Protein AF-0000000084684661 (afdb_homodimer)

Foldseek 3Di:
DDDFKDKAKFFWAFFKDWDADPVGKIKIKTKGWGKDWDDDDPPIDIDIDIAIAMEMDPVRVVSNVPHGGGWIKMFMDGKDKDWDDDPNDIDIDIYHYTPDMDTDDPPPPPPDPDD/DDDFKDKAKFFWAFFKDWDADPVGKIKIKTKGWGKDWDDDDPPIDIDIDIAIAMEMDPVRVVRNVPHGGGWIKMFMDGKDKDWDDDPNDIDIDIYHYGPDMDTDDPPPPPPDPDD

InterPro domains:
  IPR000424 Primosome PriB/single-strand DNA-binding [PF00436] (4-102)
  IPR000424 Primosome PriB/single-strand DNA-binding [PS50935] (1-105)
  IPR000424 Primosome PriB/single-strand DNA-binding [cd04496] (6-104)
  IPR011344 Single-stranded DNA-binding protein [PIRSF002070] (1-109)
  IPR011344 Single-stranded DNA-binding protein [PTHR10302] (3-105)
  IPR011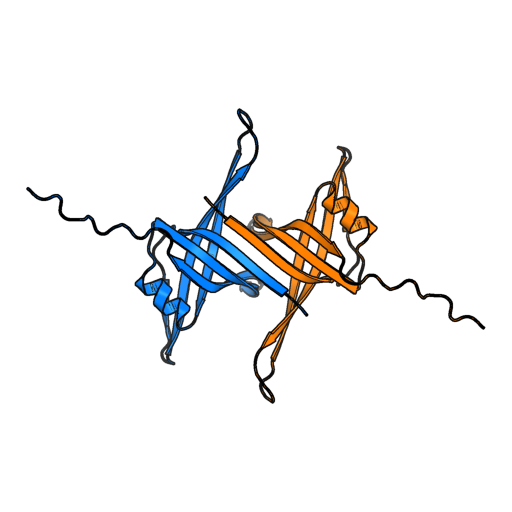344 Single-stranded DNA-binding protein [TIGR00621] (3-113)
  IPR012340 Nucleic acid-binding, OB-fold [G3DSA:2.40.50.140] (2-115)
  IPR012340 Nucleic acid-binding, OB-fold [SSF50249] (1-114)

Sequence (230 aa):
MSHNMFQFIGNLTRDTELHNSQGGSSRAIFDVAVNRTWGKGADKQEKTEFFRIKSFGATADSAGRYLGKGSKVFVQGRIENTRFEKDGKTEFGTDFIAEKIDYLDTKAPEGQQQGMSHNMFQFIGNLTRDTELHNSQGGSSRAIFDVAVNRTWGKGADKQEKTEFFRIKSFGATADSAGRYLGKGSKVFVQGRIENTRFEKDGKTEFGTDFIAEKIDYLDTKAPEGQQQG

Solvent-accessible surface area (backbone atoms only — not comparable to full-atom values): 12532 Å² total; per-residue (Å²): 132,53,38,65,35,38,38,38,18,30,28,23,76,40,59,44,47,63,43,77,43,95,88,68,51,27,36,19,39,38,37,33,41,28,54,43,78,47,72,60,80,96,57,52,44,75,47,79,39,79,45,66,36,33,25,50,42,71,56,8,51,49,42,46,73,72,40,35,54,65,37,35,35,38,39,31,28,36,71,40,77,41,77,44,77,53,97,89,35,84,38,72,49,77,42,39,38,41,74,43,77,46,77,66,64,66,76,68,72,78,69,78,78,78,128,134,52,38,63,34,37,39,38,17,29,27,23,76,41,59,43,44,62,44,76,42,93,88,69,52,28,36,18,38,37,38,32,41,27,51,44,76,47,71,64,79,96,57,52,43,76,47,77,40,78,44,65,36,34,25,48,43,70,55,9,51,50,40,45,73,72,39,36,54,63,37,35,35,37,39,31,29,35,70,41,76,41,79,44,76,53,96,89,34,82,38,70,49,77,42,37,38,41,73,42,75,44,76,66,66,66,76,68,71,79,70,78,78,77,129

pLDDT: mean 87.95, std 16.01, range [28.8, 98.62]

Secondary structure (DSSP, 8-state):
--EEEEEEEEEESS--EEEE-TTS-EEEEEEEEEEEEES-GGG-EEEEEEEEEEEETHHHHHHHHH--TT-EEEEEEEEEEEEEEETTEEEEEEEEEEEEEEE------------/--EEEEEEEEEESS--EEEE-TTS-EEEEEEEEEEEEES-GGG-EEEEEEEEEEEEHHHHHHHHHH--TT-EEEEEEEEEEEEEEETTEEEEEEEEEEEEEEE------------

Radius of gyration: 21.12 Å; Cα contacts (8 Å, |Δi|>4): 545; chains: 2; bounding box: 59×68×61 Å

Structure (mmCIF, N/CA/C/O backbone):
data_AF-0000000084684661-model_v1
#
loop_
_entity.id
_entity.type
_entity.pdbx_description
1 polymer 'Single-stranded DNA-binding protein'
#
loop_
_atom_site.group_PDB
_atom_site.id
_atom_site.type_symbol
_atom_site.label_atom_id
_atom_site.label_alt_id
_atom_site.label_comp_id
_atom_site.label_asym_id
_atom_site.label_entity_id
_atom_site.label_seq_id
_atom_site.pdbx_PDB_ins_code
_atom_site.Cartn_x
_atom_site.Cartn_y
_atom_site.Cartn_z
_atom_site.occupancy
_atom_site.B_iso_or_equiv
_atom_site.auth_seq_id
_atom_site.auth_comp_id
_atom_site.auth_asym_id
_atom_site.auth_atom_id
_atom_site.pdbx_PDB_model_num
ATOM 1 N N . MET A 1 1 ? -16.062 9.797 -4.781 1 67.62 1 MET A N 1
ATOM 2 C CA . MET A 1 1 ? -15.492 8.578 -5.355 1 67.62 1 MET A CA 1
ATOM 3 C C . MET A 1 1 ? -14.234 8.164 -4.605 1 67.62 1 MET A C 1
ATOM 5 O O . MET A 1 1 ? -13.359 8.992 -4.34 1 67.62 1 MET A O 1
ATOM 9 N N . SER A 1 2 ? -14.062 7 -3.693 1 80.19 2 SER A N 1
ATOM 10 C CA . SER A 1 2 ? -12.914 6.461 -2.967 1 80.19 2 SER A CA 1
ATOM 11 C C . SER A 1 2 ? -11.969 5.719 -3.902 1 80.19 2 SER A C 1
ATOM 13 O O . SER A 1 2 ? -12.367 5.297 -4.992 1 80.19 2 SER A O 1
ATOM 15 N N . HIS A 1 3 ? -10.766 5.891 -3.646 1 93.44 3 HIS A N 1
ATOM 16 C CA . HIS A 1 3 ? -9.719 5.27 -4.445 1 93.44 3 HIS A CA 1
ATOM 17 C C . HIS A 1 3 ? -8.68 4.586 -3.559 1 93.44 3 HIS A C 1
ATOM 19 O O . HIS A 1 3 ? -8.258 5.148 -2.547 1 93.44 3 HIS A O 1
ATOM 25 N N . ASN A 1 4 ? -8.375 3.391 -3.854 1 97.44 4 ASN A N 1
ATOM 26 C CA . ASN A 1 4 ? -7.398 2.559 -3.16 1 97.44 4 ASN A CA 1
ATOM 27 C C . ASN A 1 4 ? -6.59 1.71 -4.137 1 97.44 4 ASN A C 1
ATOM 29 O O . ASN A 1 4 ? -7.121 0.772 -4.738 1 97.44 4 ASN A O 1
ATOM 33 N N . MET A 1 5 ? -5.312 2.094 -4.238 1 98 5 MET A N 1
ATOM 34 C CA . MET A 1 5 ? -4.504 1.389 -5.23 1 98 5 MET A CA 1
ATOM 35 C C . MET A 1 5 ? -3.035 1.361 -4.816 1 98 5 MET A C 1
ATOM 37 O O . MET A 1 5 ? -2.516 2.35 -4.293 1 98 5 MET A O 1
ATOM 41 N N . PHE A 1 6 ? -2.426 0.234 -5.113 1 98.62 6 PHE A N 1
ATOM 42 C CA . PHE A 1 6 ? -0.969 0.188 -5.051 1 98.62 6 PHE A CA 1
ATOM 43 C C . PHE A 1 6 ? -0.387 -0.32 -6.367 1 98.62 6 PHE A C 1
ATOM 45 O O . PHE A 1 6 ? -1.087 -0.955 -7.156 1 98.62 6 PHE A O 1
ATOM 52 N N . GLN A 1 7 ? 0.883 -0.011 -6.598 1 98.56 7 GLN A N 1
ATOM 53 C CA . GLN A 1 7 ? 1.676 -0.512 -7.715 1 98.56 7 GLN A CA 1
ATOM 54 C C . GLN A 1 7 ? 3.098 -0.848 -7.273 1 98.56 7 GLN A C 1
ATOM 56 O O . GLN A 1 7 ? 3.756 -0.039 -6.617 1 98.56 7 GLN A O 1
ATOM 61 N N . PHE A 1 8 ? 3.518 -2.02 -7.664 1 98.31 8 PHE A N 1
ATOM 62 C CA . PHE A 1 8 ? 4.895 -2.43 -7.402 1 98.31 8 PHE A CA 1
ATOM 63 C C . PHE A 1 8 ? 5.551 -2.957 -8.672 1 98.31 8 PHE A C 1
ATOM 65 O O . PHE A 1 8 ? 4.902 -3.623 -9.484 1 98.31 8 PHE A O 1
ATOM 72 N N . ILE A 1 9 ? 6.754 -2.629 -8.844 1 97.62 9 ILE A N 1
ATOM 73 C CA . ILE A 1 9 ? 7.641 -3.363 -9.734 1 97.62 9 ILE A CA 1
ATOM 74 C C . ILE A 1 9 ? 8.812 -3.936 -8.945 1 97.62 9 ILE A C 1
ATOM 76 O O . ILE A 1 9 ? 9.492 -3.209 -8.219 1 97.62 9 ILE A O 1
ATOM 80 N N . GLY A 1 10 ? 8.984 -5.148 -9.047 1 97.12 10 GLY A N 1
ATOM 81 C CA . GLY A 1 10 ? 10.055 -5.828 -8.344 1 97.12 10 GLY A CA 1
ATOM 82 C C . GLY A 1 10 ? 10.25 -7.266 -8.789 1 97.12 10 GLY A C 1
ATOM 83 O O . GLY A 1 10 ? 9.742 -7.664 -9.844 1 97.12 10 GLY A O 1
ATOM 84 N N . ASN A 1 11 ? 11.055 -8.016 -8.008 1 96.25 11 ASN A N 1
ATOM 85 C CA . ASN A 1 11 ? 11.367 -9.406 -8.328 1 96.25 11 ASN A CA 1
ATOM 86 C C . ASN A 1 11 ? 10.875 -10.359 -7.25 1 96.25 11 ASN A C 1
ATOM 88 O O . ASN A 1 11 ? 10.977 -10.062 -6.059 1 96.25 11 ASN A O 1
ATOM 92 N N . LEU A 1 12 ? 10.391 -11.453 -7.715 1 97 12 LEU A N 1
ATOM 93 C CA . LEU A 1 12 ? 10.008 -12.477 -6.75 1 97 12 LEU A CA 1
ATOM 94 C C . LEU A 1 12 ? 11.234 -13.047 -6.047 1 97 12 LEU A C 1
ATOM 96 O O . LEU A 1 12 ? 12.258 -13.305 -6.688 1 97 12 LEU A O 1
ATOM 100 N N . THR A 1 13 ? 11.078 -13.297 -4.797 1 96.88 13 THR A N 1
ATOM 101 C CA . THR A 1 13 ? 12.203 -13.812 -4.02 1 96.88 13 THR A CA 1
ATOM 102 C C . THR A 1 13 ? 12.094 -15.328 -3.846 1 96.88 13 THR A C 1
ATOM 104 O O . THR A 1 13 ? 13.047 -15.977 -3.414 1 96.88 13 THR A O 1
ATOM 107 N N . ARG A 1 14 ? 10.953 -15.891 -4.035 1 96.06 14 ARG A N 1
ATOM 108 C CA . ARG A 1 14 ? 10.68 -17.328 -3.984 1 96.06 14 ARG A CA 1
ATOM 109 C C . ARG A 1 14 ? 9.57 -17.703 -4.965 1 96.06 14 ARG A C 1
ATOM 111 O O . ARG A 1 14 ? 8.953 -16.828 -5.578 1 96.06 14 ARG A O 1
ATOM 118 N N . ASP A 1 15 ? 9.453 -18.938 -5.074 1 96.19 15 ASP A N 1
ATOM 119 C CA . ASP A 1 15 ? 8.414 -19.422 -5.98 1 96.19 15 ASP A CA 1
ATOM 120 C C . ASP A 1 15 ? 7.023 -19.078 -5.438 1 96.19 15 ASP A C 1
ATOM 122 O O . ASP A 1 15 ? 6.832 -18.984 -4.227 1 96.19 15 ASP A O 1
ATOM 126 N N . THR A 1 16 ? 6.082 -18.953 -6.363 1 97.19 16 THR A N 1
ATOM 127 C CA . THR A 1 16 ? 4.699 -18.656 -6.004 1 97.19 16 THR A CA 1
ATOM 128 C C . THR A 1 16 ? 4.055 -19.844 -5.297 1 97.19 16 THR A C 1
ATOM 130 O O . THR A 1 16 ? 4.238 -20.984 -5.707 1 97.19 16 THR A O 1
ATOM 133 N N . GLU A 1 17 ? 3.381 -19.547 -4.238 1 97.25 17 GLU A N 1
ATOM 134 C CA . GLU A 1 17 ? 2.57 -20.547 -3.562 1 97.25 17 GLU A CA 1
ATOM 135 C C . GLU A 1 17 ? 1.129 -20.531 -4.062 1 97.25 17 GLU A C 1
ATOM 137 O O . GLU A 1 17 ? 0.385 -19.578 -3.787 1 97.25 17 GLU A O 1
ATOM 142 N N . LEU A 1 18 ? 0.784 -21.5 -4.727 1 95.5 18 LEU A N 1
ATOM 143 C CA . LEU A 1 18 ? -0.57 -21.594 -5.262 1 95.5 18 LEU A CA 1
ATOM 144 C C . LEU A 1 18 ? -1.415 -22.562 -4.441 1 95.5 18 LEU A C 1
ATOM 146 O O . LEU A 1 18 ? -0.992 -23.688 -4.176 1 95.5 18 LEU A O 1
ATOM 150 N N . HIS A 1 19 ? -2.533 -22.047 -3.98 1 94.69 19 HIS A N 1
ATOM 151 C CA . HIS A 1 19 ? -3.479 -22.859 -3.225 1 94.69 19 HIS A CA 1
ATOM 152 C C . HIS A 1 19 ? -4.809 -22.984 -3.961 1 94.69 19 HIS A C 1
ATOM 154 O O . HIS A 1 19 ? -5.43 -21.984 -4.309 1 94.69 19 HIS A O 1
ATOM 160 N N . ASN A 1 20 ? -5.203 -24.188 -4.254 1 88.81 20 ASN A N 1
ATOM 161 C CA . ASN A 1 20 ? -6.488 -24.438 -4.902 1 88.81 20 ASN A CA 1
ATOM 162 C C . ASN A 1 20 ? -7.508 -25.016 -3.922 1 88.81 20 ASN A C 1
ATOM 164 O O . ASN A 1 20 ? -7.191 -25.906 -3.143 1 88.81 20 ASN A O 1
ATOM 168 N N . SER A 1 21 ? -8.5 -24.172 -3.762 1 81.12 21 SER A N 1
ATOM 169 C CA . SER A 1 21 ? -9.539 -24.703 -2.885 1 81.12 21 SER A CA 1
ATOM 170 C C . SER A 1 21 ? -10.547 -25.531 -3.664 1 81.12 21 SER A C 1
ATOM 172 O O . SER A 1 21 ? -10.656 -25.406 -4.883 1 81.12 21 SER A O 1
ATOM 174 N N . GLN A 1 22 ? -11.18 -26.484 -2.902 1 76.19 22 GLN A N 1
ATOM 175 C CA . GLN A 1 22 ? -12.141 -27.422 -3.473 1 76.19 22 GLN A CA 1
ATOM 176 C C . GLN A 1 22 ? -13.266 -26.688 -4.203 1 76.19 22 GLN A C 1
ATOM 178 O O . GLN A 1 22 ? -13.805 -27.203 -5.188 1 76.19 22 GLN A O 1
ATOM 183 N N . GLY A 1 23 ? -13.641 -25.547 -3.855 1 74.44 23 GLY A N 1
ATOM 184 C CA . GLY A 1 23 ? -14.75 -24.844 -4.469 1 74.44 23 GLY A CA 1
ATOM 185 C C . GLY A 1 23 ? -14.352 -24.047 -5.695 1 74.44 23 GLY A C 1
ATOM 186 O O . GLY A 1 23 ? -15.148 -23.281 -6.227 1 74.44 23 GLY A O 1
ATOM 187 N N . GLY A 1 24 ? -13.109 -24.328 -6.105 1 73.75 24 GLY A N 1
ATOM 188 C CA . GLY A 1 24 ? -12.664 -23.719 -7.352 1 73.75 24 GLY A CA 1
ATOM 189 C C . GLY A 1 24 ? -12.008 -22.359 -7.148 1 73.75 24 GLY A C 1
ATOM 190 O O . GLY A 1 24 ? -11.695 -21.672 -8.117 1 73.75 24 GLY A O 1
ATOM 191 N N . SER A 1 25 ? -11.93 -21.906 -5.945 1 87.19 25 SER A N 1
ATOM 192 C CA . SER A 1 25 ? -11.297 -20.609 -5.754 1 87.19 25 SER A CA 1
ATOM 193 C C . SER A 1 25 ? -9.789 -20.75 -5.559 1 87.19 25 SER A C 1
ATOM 195 O O . SER A 1 25 ? -9.336 -21.547 -4.742 1 87.19 25 SER A O 1
ATOM 197 N N . SER A 1 26 ? -9.047 -20.188 -6.496 1 94.88 26 SER A N 1
ATOM 198 C CA . SER A 1 26 ? -7.594 -20.219 -6.426 1 94.88 26 SER A CA 1
ATOM 199 C C . SER A 1 26 ? -7.051 -19 -5.676 1 94.88 26 SER A C 1
ATOM 201 O O . SER A 1 26 ? -7.582 -17.906 -5.801 1 94.88 26 SER A O 1
ATOM 203 N N . ARG A 1 27 ? -6.062 -19.312 -4.852 1 96.75 27 ARG A N 1
ATOM 204 C CA . ARG A 1 27 ? -5.32 -18.266 -4.152 1 96.75 27 ARG A CA 1
ATOM 205 C C . ARG A 1 27 ? -3.816 -18.453 -4.34 1 96.75 27 ARG A C 1
ATOM 207 O O . ARG A 1 27 ? -3.295 -19.562 -4.191 1 96.75 27 ARG A O 1
ATOM 214 N N . ALA A 1 28 ? -3.201 -17.422 -4.66 1 97.38 28 ALA A N 1
ATOM 215 C CA . ALA A 1 28 ? -1.748 -17.453 -4.797 1 97.38 28 ALA A CA 1
ATOM 216 C C . ALA A 1 28 ? -1.082 -16.391 -3.932 1 97.38 28 ALA A C 1
ATOM 218 O O . ALA A 1 28 ? -1.628 -15.305 -3.752 1 97.38 28 ALA A O 1
ATOM 219 N N . ILE A 1 29 ? 0.067 -16.766 -3.4 1 98 29 ILE A N 1
ATOM 220 C CA . ILE A 1 29 ? 0.861 -15.844 -2.588 1 98 29 ILE A CA 1
ATOM 221 C C . ILE A 1 29 ? 2.303 -15.836 -3.09 1 98 29 ILE A C 1
ATOM 223 O O . ILE A 1 29 ? 2.887 -16.891 -3.354 1 98 29 ILE A O 1
ATOM 227 N N . PHE A 1 30 ? 2.863 -14.664 -3.244 1 97.5 30 PHE A N 1
ATOM 228 C CA . PHE A 1 30 ? 4.27 -14.531 -3.605 1 97.5 30 PHE A CA 1
ATOM 229 C C . PHE A 1 30 ? 4.859 -13.258 -3.021 1 97.5 30 PHE A C 1
ATOM 231 O O . PHE A 1 30 ? 4.133 -12.297 -2.746 1 97.5 30 PHE A O 1
ATOM 238 N N . ASP A 1 31 ? 6.113 -13.266 -2.852 1 97.81 31 ASP A N 1
ATOM 239 C CA . ASP A 1 31 ? 6.816 -12.117 -2.285 1 97.81 31 ASP A CA 1
ATOM 240 C C . ASP A 1 31 ? 7.574 -11.352 -3.367 1 97.81 31 ASP A C 1
ATOM 242 O O . ASP A 1 31 ? 8.266 -11.953 -4.191 1 97.81 31 ASP A O 1
ATOM 246 N N . VAL A 1 32 ? 7.445 -10.047 -3.285 1 97.31 32 VAL A N 1
ATOM 247 C CA . VAL A 1 32 ? 8.117 -9.188 -4.254 1 97.31 32 VAL A CA 1
ATOM 248 C C . VAL A 1 32 ? 9.133 -8.297 -3.545 1 97.31 32 VAL A C 1
ATOM 250 O O . VAL A 1 32 ? 8.789 -7.602 -2.588 1 97.31 32 VAL A O 1
ATOM 253 N N . ALA A 1 33 ? 10.352 -8.414 -3.963 1 97.5 33 ALA A N 1
ATOM 254 C CA . ALA A 1 33 ? 11.391 -7.488 -3.525 1 97.5 33 ALA A CA 1
ATOM 255 C C . ALA A 1 33 ? 11.367 -6.203 -4.348 1 97.5 33 ALA A C 1
ATOM 257 O O . ALA A 1 33 ? 11.555 -6.234 -5.566 1 97.5 33 ALA A O 1
ATOM 258 N N . VAL A 1 34 ? 11.109 -5.121 -3.752 1 97.06 34 VAL A N 1
ATOM 259 C CA . VAL A 1 34 ? 11.047 -3.816 -4.398 1 97.06 34 VAL A CA 1
ATOM 260 C C . VAL A 1 34 ? 12.195 -2.939 -3.906 1 97.06 34 VAL A C 1
ATOM 262 O O . VAL A 1 34 ? 12.281 -2.635 -2.713 1 97.06 34 VAL A O 1
ATOM 265 N N . ASN A 1 35 ? 12.984 -2.512 -4.848 1 94.81 35 ASN A N 1
ATOM 266 C CA . ASN A 1 35 ? 14.156 -1.71 -4.496 1 94.81 35 ASN A CA 1
ATOM 267 C C . ASN A 1 35 ? 13.867 -0.216 -4.637 1 94.81 35 ASN A C 1
ATOM 269 O O . ASN A 1 35 ? 13.125 0.198 -5.523 1 94.81 35 ASN A O 1
ATOM 273 N N . ARG A 1 36 ? 14.398 0.431 -3.682 1 91.56 36 ARG A N 1
ATOM 274 C CA . ARG A 1 36 ? 14.352 1.888 -3.75 1 91.56 36 ARG A CA 1
ATOM 275 C C . ARG A 1 36 ? 15.75 2.488 -3.645 1 91.56 36 ARG A C 1
ATOM 277 O O . ARG A 1 36 ? 16.531 2.088 -2.787 1 91.56 36 ARG A O 1
ATOM 284 N N . THR A 1 37 ? 16.016 3.365 -4.574 1 89.44 37 THR A N 1
ATOM 285 C CA . THR A 1 37 ? 17.281 4.09 -4.547 1 89.44 37 THR A CA 1
ATOM 286 C C . THR A 1 37 ? 17.047 5.594 -4.461 1 89.44 37 THR A C 1
ATOM 288 O O . THR A 1 37 ? 16.188 6.133 -5.164 1 89.44 37 THR A O 1
ATOM 291 N N . TRP A 1 38 ? 17.703 6.152 -3.475 1 86.19 38 TRP A N 1
ATOM 292 C CA . TRP A 1 38 ? 17.594 7.605 -3.379 1 86.19 38 TRP A CA 1
ATOM 293 C C . TRP A 1 38 ? 18.938 8.219 -2.996 1 86.19 38 TRP A C 1
ATOM 295 O O . TRP A 1 38 ? 19.844 7.52 -2.553 1 86.19 38 TRP A O 1
ATOM 305 N N . GLY A 1 39 ? 19.047 9.531 -3.164 1 86.06 39 GLY A N 1
ATOM 306 C CA . GLY A 1 39 ? 20.328 10.211 -2.953 1 86.06 39 GLY A CA 1
ATOM 307 C C . GLY A 1 39 ? 21.188 10.242 -4.195 1 86.06 39 GLY A C 1
ATOM 308 O O . GLY A 1 39 ? 20.828 9.68 -5.227 1 86.06 39 GLY A O 1
ATOM 309 N N . LYS A 1 40 ? 22.266 11.156 -4.18 1 86.06 40 LYS A N 1
ATOM 310 C CA . LYS A 1 40 ? 23.156 11.281 -5.332 1 86.06 40 LYS A CA 1
ATOM 311 C C . LYS A 1 40 ? 24.609 11.102 -4.922 1 86.06 40 LYS A C 1
ATOM 313 O O . LYS A 1 40 ? 25 11.43 -3.797 1 86.06 40 LYS A O 1
ATOM 318 N N . GLY A 1 41 ? 25.344 10.422 -5.859 1 85.88 41 GLY A N 1
ATOM 319 C CA . GLY A 1 41 ? 26.797 10.297 -5.691 1 85.88 41 GLY A CA 1
ATOM 320 C C . GLY A 1 41 ? 27.188 9.453 -4.496 1 85.88 41 GLY A C 1
ATOM 321 O O . GLY A 1 41 ? 26.734 8.32 -4.359 1 85.88 41 GLY A O 1
ATOM 322 N N . ALA A 1 42 ? 28.047 10.102 -3.602 1 87 42 ALA A N 1
ATOM 323 C CA . ALA A 1 42 ? 28.578 9.422 -2.426 1 87 42 ALA A CA 1
ATOM 324 C C . ALA A 1 42 ? 27.484 9.172 -1.392 1 87 42 ALA A C 1
ATOM 326 O O . ALA A 1 42 ? 27.625 8.305 -0.523 1 87 42 ALA A O 1
ATOM 327 N N . ASP A 1 43 ? 26.297 9.781 -1.618 1 90.81 43 ASP A N 1
ATOM 328 C CA . ASP A 1 43 ? 25.234 9.68 -0.63 1 90.81 43 ASP A CA 1
ATOM 329 C C . ASP A 1 43 ? 24.141 8.727 -1.105 1 90.81 43 ASP A C 1
ATOM 331 O O . ASP A 1 43 ? 23.047 8.695 -0.536 1 90.81 43 ASP A O 1
ATOM 335 N N . LYS A 1 44 ? 24.438 8.031 -2.123 1 89.44 44 LYS A N 1
ATOM 336 C CA . LYS A 1 44 ? 23.453 7.098 -2.674 1 89.44 44 LYS A CA 1
ATOM 337 C C . LYS A 1 44 ? 23.094 6.008 -1.661 1 89.44 44 LYS A C 1
ATOM 339 O O . LYS A 1 44 ? 23.984 5.395 -1.066 1 89.44 44 LYS A O 1
ATOM 344 N N . GLN A 1 45 ? 21.812 5.906 -1.358 1 92 45 GLN A N 1
ATOM 345 C CA . GLN A 1 45 ? 21.312 4.883 -0.446 1 92 45 GLN A CA 1
ATOM 346 C C . GLN A 1 45 ? 20.328 3.959 -1.146 1 92 45 GLN A C 1
ATOM 348 O O . GLN A 1 45 ? 19.656 4.363 -2.104 1 92 45 GLN A O 1
ATOM 353 N N . GLU A 1 46 ? 20.359 2.736 -0.739 1 90.94 46 GLU A N 1
ATOM 354 C CA . GLU A 1 46 ? 19.453 1.736 -1.299 1 90.94 46 GLU A CA 1
ATOM 355 C C . GLU A 1 46 ? 18.766 0.938 -0.196 1 90.94 46 GLU A C 1
ATOM 357 O O . GLU A 1 46 ? 19.375 0.636 0.833 1 90.94 46 GLU A O 1
ATOM 362 N N . LYS A 1 47 ? 17.531 0.672 -0.461 1 92.88 47 LYS A N 1
ATOM 363 C CA . LYS A 1 47 ? 16.75 -0.151 0.457 1 92.88 47 LYS A CA 1
ATOM 364 C C . LYS A 1 47 ? 15.828 -1.104 -0.304 1 92.88 47 LYS A C 1
ATOM 366 O O . LYS A 1 47 ? 15.219 -0.72 -1.307 1 92.88 47 LYS A O 1
ATOM 371 N N . THR A 1 48 ? 15.82 -2.316 0.191 1 94.56 48 THR A N 1
ATOM 372 C CA . THR A 1 48 ? 14.906 -3.295 -0.382 1 94.56 48 THR A CA 1
ATOM 373 C C . THR A 1 48 ? 13.734 -3.559 0.562 1 94.56 48 THR A C 1
ATOM 375 O O . THR A 1 48 ? 13.938 -3.803 1.753 1 94.56 48 THR A O 1
ATOM 378 N N . GLU A 1 49 ? 12.57 -3.443 -0.017 1 95.38 49 GLU A N 1
ATOM 379 C CA . GLU A 1 49 ? 11.359 -3.795 0.711 1 95.38 49 GLU A CA 1
ATOM 380 C C . GLU A 1 49 ? 10.727 -5.066 0.148 1 95.38 49 GLU A C 1
ATOM 382 O O . GLU A 1 49 ? 10.688 -5.258 -1.068 1 95.38 49 GLU A O 1
ATOM 387 N N . PHE A 1 50 ? 10.242 -5.852 1.103 1 95.94 50 PHE A N 1
ATOM 388 C CA . PHE A 1 50 ? 9.578 -7.09 0.701 1 95.94 50 PHE A CA 1
ATOM 389 C C . PHE A 1 50 ? 8.086 -7.02 0.973 1 95.94 50 PHE A C 1
ATOM 391 O O . PHE A 1 50 ? 7.664 -6.742 2.1 1 95.94 50 PHE A O 1
ATOM 398 N N . PHE A 1 51 ? 7.316 -7.277 -0.085 1 97.81 51 PHE A N 1
ATOM 399 C CA . PHE A 1 51 ? 5.867 -7.25 0.052 1 97.81 51 PHE A CA 1
ATOM 400 C C . PHE A 1 51 ? 5.266 -8.602 -0.296 1 97.81 51 PHE A C 1
ATOM 402 O O . PHE A 1 51 ? 5.543 -9.156 -1.36 1 97.81 51 PHE A O 1
ATOM 409 N N . ARG A 1 52 ? 4.434 -9.062 0.625 1 97.5 52 ARG A N 1
ATOM 410 C CA . ARG A 1 52 ? 3.68 -10.289 0.381 1 97.5 52 ARG A CA 1
ATOM 411 C C . ARG A 1 52 ? 2.402 -10 -0.4 1 97.5 52 ARG A C 1
ATOM 413 O O . ARG A 1 52 ? 1.495 -9.336 0.106 1 97.5 52 ARG A O 1
ATOM 420 N N . ILE A 1 53 ? 2.326 -10.547 -1.604 1 98.31 53 ILE A N 1
ATOM 421 C CA . ILE A 1 53 ? 1.211 -10.258 -2.498 1 98.31 53 ILE A CA 1
ATOM 422 C C . ILE A 1 53 ? 0.242 -11.438 -2.512 1 98.31 53 ILE A C 1
ATOM 424 O O . ILE A 1 53 ? 0.662 -12.594 -2.609 1 98.31 53 ILE A O 1
ATOM 428 N N . LYS A 1 54 ? -1.005 -11.109 -2.438 1 98.12 54 LYS A N 1
ATOM 429 C CA . LYS A 1 54 ? -2.062 -12.102 -2.588 1 98.12 54 LYS A CA 1
ATOM 430 C C . LYS A 1 54 ? -2.826 -11.898 -3.893 1 98.12 54 LYS A C 1
ATOM 432 O O . LYS A 1 54 ? -3.049 -10.766 -4.316 1 98.12 54 LYS A O 1
ATOM 437 N N . SER A 1 55 ? -3.254 -12.922 -4.434 1 97.62 55 SER A N 1
ATOM 438 C CA . SER A 1 55 ? -4.109 -12.898 -5.613 1 97.62 55 SER A CA 1
ATOM 439 C C . SER A 1 55 ? -5.133 -14.023 -5.582 1 97.62 55 SER A C 1
ATOM 441 O O . SER A 1 55 ? -4.918 -15.047 -4.934 1 97.62 55 SER A O 1
ATOM 443 N N . PHE A 1 56 ? -6.188 -13.781 -6.293 1 96.75 56 PHE A N 1
ATOM 444 C CA . PHE A 1 56 ? -7.297 -14.727 -6.266 1 96.75 56 PHE A CA 1
ATOM 445 C C . PHE A 1 56 ? -7.828 -14.977 -7.672 1 96.75 56 PHE A C 1
ATOM 447 O O . PHE A 1 56 ? -7.664 -14.141 -8.562 1 96.75 56 PHE A O 1
ATOM 454 N N . GLY A 1 57 ? -8.422 -16.141 -7.855 1 94.75 57 GLY A N 1
ATOM 455 C CA . GLY A 1 57 ? -9.07 -16.469 -9.117 1 94.75 57 GLY A CA 1
ATOM 456 C C . GLY A 1 57 ? -8.094 -16.562 -10.281 1 94.75 57 GLY A C 1
ATOM 457 O O . GLY A 1 57 ? -7.066 -17.234 -10.18 1 94.75 57 GLY A O 1
ATOM 458 N N . ALA A 1 58 ? -8.484 -15.953 -11.367 1 93.62 58 ALA A N 1
ATOM 459 C CA . ALA A 1 58 ? -7.703 -16.062 -12.594 1 93.62 58 ALA A CA 1
ATOM 460 C C . ALA A 1 58 ? -6.301 -15.484 -12.406 1 93.62 58 ALA A C 1
ATOM 462 O O . ALA A 1 58 ? -5.328 -16.031 -12.938 1 93.62 58 ALA A O 1
ATOM 463 N N . THR A 1 59 ? -6.215 -14.445 -11.641 1 95.38 59 THR A N 1
ATOM 464 C CA . THR A 1 59 ? -4.918 -13.828 -11.391 1 95.38 59 THR A CA 1
ATOM 465 C C . THR A 1 59 ? -4.012 -14.766 -10.602 1 95.38 59 THR A C 1
ATOM 467 O O . THR A 1 59 ? -2.805 -14.828 -10.852 1 95.38 59 THR A O 1
ATOM 470 N N . ALA A 1 60 ? -4.629 -15.461 -9.68 1 96.75 60 ALA A N 1
ATOM 471 C CA . ALA A 1 60 ? -3.875 -16.438 -8.906 1 96.75 60 ALA A CA 1
ATOM 472 C C . ALA A 1 60 ? -3.355 -17.562 -9.789 1 96.75 60 ALA A C 1
ATOM 474 O O . ALA A 1 60 ? -2.191 -17.969 -9.688 1 96.75 60 ALA A O 1
ATOM 475 N N . ASP A 1 61 ? -4.199 -18.047 -10.609 1 94.06 61 ASP A N 1
ATOM 476 C CA . ASP A 1 61 ? -3.818 -19.125 -11.516 1 94.06 61 ASP A CA 1
ATOM 477 C C . ASP A 1 61 ? -2.672 -18.688 -12.43 1 94.06 61 ASP A C 1
ATOM 479 O O . ASP A 1 61 ? -1.708 -19.438 -12.609 1 94.06 61 ASP A O 1
ATOM 483 N N . SER A 1 62 ? -2.836 -17.531 -12.914 1 93.12 62 SER A N 1
ATOM 484 C CA . SER A 1 62 ? -1.807 -17 -13.805 1 93.12 62 SER A CA 1
ATOM 485 C C . SER A 1 62 ? -0.478 -16.844 -13.07 1 93.12 62 SER A C 1
ATOM 487 O O . SER A 1 62 ? 0.575 -17.219 -13.594 1 93.12 62 SER A O 1
ATOM 489 N N . ALA A 1 63 ? -0.544 -16.328 -11.914 1 95.75 63 ALA A N 1
ATOM 490 C CA . ALA A 1 63 ? 0.67 -16.125 -11.125 1 95.75 63 ALA A CA 1
ATOM 491 C C . ALA A 1 63 ? 1.35 -17.469 -10.836 1 95.75 63 ALA A C 1
ATOM 493 O O . ALA A 1 63 ? 2.572 -17.578 -10.953 1 95.75 63 ALA A O 1
ATOM 494 N N . GLY A 1 64 ? 0.58 -18.438 -10.438 1 94.5 64 GLY A N 1
ATOM 495 C CA . GLY A 1 64 ? 1.116 -19.75 -10.141 1 94.5 64 GLY A CA 1
ATOM 496 C C . GLY A 1 64 ? 1.78 -20.406 -11.336 1 94.5 64 GLY A C 1
ATOM 497 O O . GLY A 1 64 ? 2.766 -21.125 -11.188 1 94.5 64 GLY A O 1
ATOM 498 N N . ARG A 1 65 ? 1.298 -20.125 -12.438 1 91.88 65 ARG A N 1
ATOM 499 C CA . ARG A 1 65 ? 1.77 -20.766 -13.656 1 91.88 65 ARG A CA 1
ATOM 500 C C . ARG A 1 65 ? 3.018 -20.062 -14.195 1 91.88 65 ARG A C 1
ATOM 502 O O . ARG A 1 65 ? 3.938 -20.734 -14.68 1 91.88 65 ARG A O 1
ATOM 509 N N . TYR A 1 66 ? 3.064 -18.75 -14 1 92.88 66 TYR A N 1
ATOM 510 C CA . TYR A 1 66 ? 4.043 -18.031 -14.805 1 92.88 66 TYR A CA 1
ATOM 511 C C . TYR A 1 66 ? 5.105 -17.375 -13.93 1 92.88 66 TYR A C 1
ATOM 513 O O . TYR A 1 66 ? 6.16 -16.969 -14.414 1 92.88 66 TYR A O 1
ATOM 521 N N . LEU A 1 67 ? 4.793 -17.281 -12.648 1 94.19 67 LEU A N 1
ATOM 522 C CA . LEU A 1 67 ? 5.73 -16.547 -11.805 1 94.19 67 LEU A CA 1
ATOM 523 C C . LEU A 1 67 ? 6.52 -17.5 -10.914 1 94.19 67 LEU A C 1
ATOM 525 O O . LEU A 1 67 ? 5.941 -18.359 -10.25 1 94.19 67 LEU A O 1
ATOM 529 N N . GLY A 1 68 ? 7.824 -17.312 -10.891 1 94.19 68 GLY A N 1
ATOM 530 C CA . GLY A 1 68 ? 8.75 -18.016 -10.016 1 94.19 68 GLY A CA 1
ATOM 531 C C . GLY A 1 68 ? 9.852 -17.125 -9.469 1 94.19 68 GLY A C 1
ATOM 532 O O . GLY A 1 68 ? 9.891 -15.93 -9.758 1 94.19 68 GLY A O 1
ATOM 533 N N . LYS A 1 69 ? 10.664 -17.734 -8.664 1 95.25 69 LYS A N 1
ATOM 534 C CA . LYS A 1 69 ? 11.789 -16.984 -8.094 1 95.25 69 LYS A CA 1
ATOM 535 C C . LYS A 1 69 ? 12.562 -16.25 -9.18 1 95.25 69 LYS A C 1
ATOM 537 O O . LYS A 1 69 ? 12.859 -16.812 -10.234 1 95.25 69 LYS A O 1
ATOM 542 N N . GLY A 1 70 ? 12.789 -14.984 -8.883 1 94.5 70 GLY A N 1
ATOM 543 C CA . GLY A 1 70 ? 13.602 -14.203 -9.812 1 94.5 70 GLY A CA 1
ATOM 544 C C . GLY A 1 70 ? 12.773 -13.477 -10.852 1 94.5 70 GLY A C 1
ATOM 545 O O . GLY A 1 70 ? 13.273 -12.57 -11.523 1 94.5 70 GLY A O 1
ATOM 546 N N . SER A 1 71 ? 11.531 -13.828 -11.07 1 94 71 SER A N 1
ATOM 547 C CA . SER A 1 71 ? 10.664 -13.164 -12.039 1 94 71 SER A CA 1
ATOM 548 C C . SER A 1 71 ? 10.492 -11.688 -11.711 1 94 71 SER A C 1
ATOM 550 O O . SER A 1 71 ? 10.312 -11.328 -10.539 1 94 71 SER A O 1
ATOM 552 N N . LYS A 1 72 ? 10.609 -10.898 -12.781 1 95.88 72 LYS A N 1
ATOM 553 C CA . LYS A 1 72 ? 10.273 -9.484 -12.641 1 95.88 72 LYS A CA 1
ATOM 554 C C . LYS A 1 72 ? 8.797 -9.242 -12.93 1 95.88 72 LYS A C 1
ATOM 556 O O . LYS A 1 72 ? 8.273 -9.703 -13.945 1 95.88 72 LYS A O 1
ATOM 561 N N . VAL A 1 73 ? 8.133 -8.43 -12.039 1 96.69 73 VAL A N 1
ATOM 562 C CA . VAL A 1 73 ? 6.688 -8.289 -12.219 1 96.69 73 VAL A CA 1
ATOM 563 C C . VAL A 1 73 ? 6.266 -6.852 -11.938 1 96.69 73 VAL A C 1
ATOM 565 O O . VAL A 1 73 ? 6.941 -6.137 -11.188 1 96.69 73 VAL A O 1
ATOM 568 N N . PHE A 1 74 ? 5.301 -6.43 -12.625 1 97.75 74 PHE A N 1
ATOM 569 C CA . PHE A 1 74 ? 4.465 -5.301 -12.242 1 97.75 74 PHE A CA 1
ATOM 570 C C . PHE A 1 74 ? 3.166 -5.777 -11.609 1 97.75 74 PHE A C 1
ATOM 572 O O . PHE A 1 74 ? 2.445 -6.59 -12.188 1 97.75 74 PHE A O 1
ATOM 579 N N . VAL A 1 75 ? 2.865 -5.383 -10.367 1 98 75 VAL A N 1
ATOM 580 C CA . VAL A 1 75 ? 1.646 -5.766 -9.664 1 98 75 VAL A CA 1
ATOM 581 C C . VAL A 1 75 ? 0.832 -4.523 -9.32 1 98 75 VAL A C 1
ATOM 583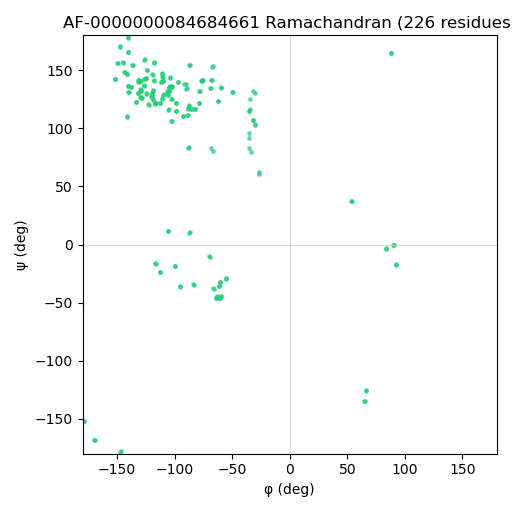 O O . VAL A 1 75 ? 1.376 -3.537 -8.812 1 98 75 VAL A O 1
ATOM 586 N N . GLN A 1 76 ? -0.394 -4.598 -9.609 1 98.5 76 GLN A N 1
ATOM 587 C CA . GLN A 1 76 ? -1.345 -3.549 -9.258 1 98.5 76 GLN A CA 1
ATOM 588 C C . GLN A 1 76 ? -2.586 -4.137 -8.586 1 98.5 76 GLN A C 1
ATOM 590 O O . GLN A 1 76 ? -3.104 -5.164 -9.023 1 98.5 76 GLN A O 1
ATOM 595 N N . GLY A 1 77 ? -3.084 -3.486 -7.57 1 98.44 77 GLY A N 1
ATOM 596 C CA . GLY A 1 77 ? -4.266 -3.975 -6.879 1 98.44 77 GLY A CA 1
ATOM 597 C C . GLY A 1 77 ? -4.711 -3.066 -5.746 1 98.44 77 GLY A C 1
ATOM 598 O O . GLY A 1 77 ? -4.566 -1.846 -5.828 1 98.44 77 GLY A O 1
ATOM 599 N N . ARG A 1 78 ? -5.34 -3.658 -4.785 1 97.69 78 ARG A N 1
ATOM 600 C CA . ARG A 1 78 ? -5.879 -2.887 -3.668 1 97.69 78 ARG A CA 1
ATOM 601 C C . ARG A 1 78 ? -5.227 -3.301 -2.352 1 97.69 78 ARG A C 1
ATOM 603 O O . ARG A 1 78 ? -4.727 -4.418 -2.227 1 97.69 78 ARG A O 1
ATOM 610 N N . ILE A 1 79 ? -5.27 -2.373 -1.396 1 97.88 79 ILE A N 1
ATOM 611 C CA . ILE A 1 79 ? -4.715 -2.6 -0.067 1 97.88 79 ILE A CA 1
ATOM 612 C C . ILE A 1 79 ? -5.844 -2.842 0.932 1 97.88 79 ILE A C 1
ATOM 614 O O . ILE A 1 79 ? -6.848 -2.123 0.93 1 97.88 79 ILE A O 1
ATOM 618 N N . GLU A 1 80 ? -5.738 -3.844 1.717 1 96.62 80 GLU A N 1
ATOM 619 C CA . GLU A 1 80 ? -6.742 -4.152 2.73 1 96.62 80 GLU A CA 1
ATOM 620 C C . GLU A 1 80 ? -6.105 -4.289 4.113 1 96.62 80 GLU A C 1
ATOM 622 O O . GLU A 1 80 ? -5.035 -4.883 4.25 1 96.62 80 GLU A O 1
ATOM 627 N N . ASN A 1 81 ? -6.75 -3.727 5.062 1 94.75 81 ASN A N 1
ATOM 628 C CA . ASN A 1 81 ? -6.34 -3.955 6.441 1 94.75 81 ASN A CA 1
ATOM 629 C C . ASN A 1 81 ? -6.789 -5.324 6.941 1 94.75 81 ASN A C 1
ATOM 631 O O . ASN A 1 81 ? -7.887 -5.781 6.613 1 94.75 81 ASN A O 1
ATOM 635 N N . THR A 1 82 ? -5.934 -5.918 7.676 1 90.81 82 THR A N 1
ATOM 636 C CA . THR A 1 82 ? -6.281 -7.223 8.227 1 90.81 82 THR A CA 1
ATOM 637 C C . THR A 1 82 ? -6.148 -7.219 9.75 1 90.81 82 THR A C 1
ATOM 639 O O . THR A 1 82 ? -5.465 -6.363 10.32 1 90.81 82 THR A O 1
ATOM 642 N N . ARG A 1 83 ? -7.031 -8.102 10.352 1 87.88 83 ARG A N 1
ATOM 643 C CA . ARG A 1 83 ? -7.008 -8.312 11.797 1 87.88 83 ARG A CA 1
ATOM 644 C C . ARG A 1 83 ? -6.957 -9.797 12.133 1 87.88 83 ARG A C 1
ATOM 646 O O . ARG A 1 83 ? -7.695 -10.594 11.555 1 87.88 83 ARG A O 1
ATOM 653 N N . PHE A 1 84 ? -5.949 -10.156 12.961 1 82.94 84 PHE A N 1
ATOM 654 C CA . PHE A 1 84 ? -5.895 -11.57 13.328 1 82.94 84 PHE A CA 1
ATOM 655 C C . PHE A 1 84 ? -5.441 -11.734 14.773 1 82.94 84 PHE A C 1
ATOM 657 O O . PHE A 1 84 ? -4.828 -10.828 15.344 1 82.94 84 PHE A O 1
ATOM 664 N N . GLU A 1 85 ? -5.98 -12.797 15.352 1 84.19 85 GLU A N 1
ATOM 665 C CA . GLU A 1 85 ? -5.633 -13.094 16.734 1 84.19 85 GLU A CA 1
ATOM 666 C C . GLU A 1 85 ? -4.371 -13.945 16.828 1 84.19 85 GLU A C 1
ATOM 668 O O . GLU A 1 85 ? -4.258 -14.961 16.125 1 84.19 85 GLU A O 1
ATOM 673 N N . LYS A 1 86 ? -3.365 -13.375 17.484 1 75.81 86 LYS A N 1
ATOM 674 C CA . LYS A 1 86 ? -2.146 -14.125 17.766 1 75.81 86 LYS A CA 1
ATOM 675 C C . LYS A 1 86 ? -1.85 -14.18 19.25 1 75.81 86 LYS A C 1
ATOM 677 O O . LYS A 1 86 ? -1.688 -13.133 19.891 1 75.81 86 LYS A O 1
ATOM 682 N N . ASP A 1 87 ? -1.803 -15.453 19.734 1 80.94 87 ASP A N 1
ATOM 683 C CA . ASP A 1 87 ? -1.514 -15.672 21.156 1 80.94 87 ASP A CA 1
ATOM 684 C C . ASP A 1 87 ? -2.477 -14.883 22.031 1 80.94 87 ASP A C 1
ATOM 686 O O . ASP A 1 87 ? -2.057 -14.242 23 1 80.94 87 ASP A O 1
ATOM 690 N N . GLY A 1 88 ? -3.729 -14.797 21.609 1 81.44 88 GLY A N 1
ATOM 691 C CA . GLY A 1 88 ? -4.766 -14.156 22.406 1 81.44 88 GLY A CA 1
ATOM 692 C C . GLY A 1 88 ? -4.797 -12.648 22.234 1 81.44 88 GLY A C 1
ATOM 693 O O . GLY A 1 88 ? -5.559 -11.961 22.922 1 81.44 88 GLY A O 1
ATOM 694 N N . LYS A 1 89 ? -3.916 -12.227 21.516 1 81.62 89 LYS A N 1
ATOM 695 C CA . LYS A 1 89 ? -3.898 -10.789 21.266 1 81.62 89 LYS A CA 1
ATOM 696 C C . LYS A 1 89 ? -4.262 -10.492 19.812 1 81.62 89 LYS A C 1
ATOM 698 O O . LYS A 1 89 ? -3.916 -11.25 18.906 1 81.62 89 LYS A O 1
ATOM 703 N N . THR A 1 90 ? -4.969 -9.406 19.641 1 85.06 90 THR A N 1
ATOM 704 C CA . THR A 1 90 ? -5.344 -8.969 18.297 1 85.06 90 THR A CA 1
ATOM 705 C C . THR A 1 90 ? -4.172 -8.281 17.609 1 85.06 90 THR A C 1
ATOM 707 O O . THR A 1 90 ? -3.533 -7.398 18.188 1 85.06 90 THR A O 1
ATOM 710 N N . GLU A 1 91 ? -3.85 -8.898 16.453 1 83.19 91 GLU A N 1
ATOM 711 C CA . GLU A 1 91 ? -2.799 -8.273 15.648 1 83.19 91 GLU A CA 1
ATOM 712 C C . GLU A 1 91 ? -3.359 -7.707 14.352 1 83.19 91 GLU A C 1
ATOM 714 O O . GLU A 1 91 ? -4.293 -8.266 13.766 1 83.19 91 GLU A O 1
ATOM 719 N N . PHE A 1 92 ? -2.809 -6.516 14.039 1 84.94 92 PHE A N 1
ATOM 720 C CA . PHE A 1 92 ? -3.227 -5.836 12.82 1 84.94 92 PHE A CA 1
ATOM 721 C C . PHE A 1 92 ? -2.17 -5.98 11.734 1 84.94 92 PHE A C 1
ATOM 723 O O . PHE A 1 92 ? -0.979 -6.105 12.031 1 84.94 92 PHE A O 1
ATOM 730 N N . GLY A 1 93 ? -2.691 -6.121 10.461 1 90.12 93 GLY A N 1
AT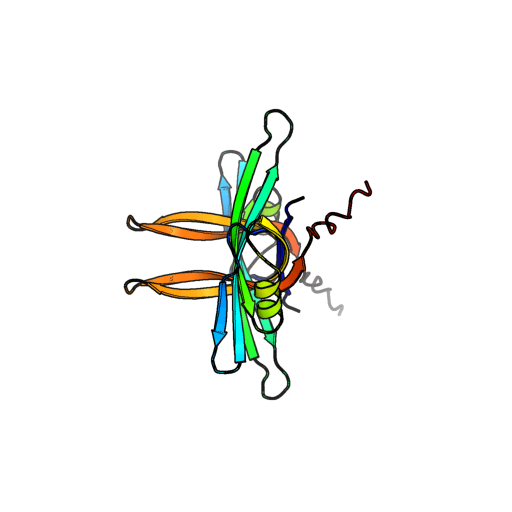OM 731 C CA . GLY A 1 93 ? -1.796 -6.219 9.32 1 90.12 93 GLY A CA 1
ATOM 732 C C . GLY A 1 93 ? -2.357 -5.578 8.062 1 90.12 93 GLY A C 1
ATOM 733 O O . GLY A 1 93 ? -3.334 -4.828 8.125 1 90.12 93 GLY A O 1
ATOM 734 N N . THR A 1 94 ? -1.54 -5.695 6.949 1 95.44 94 THR A N 1
ATOM 735 C CA . THR A 1 94 ? -1.903 -5.141 5.648 1 95.44 94 THR A CA 1
ATOM 736 C C . THR A 1 94 ? -1.77 -6.195 4.555 1 95.44 94 THR A C 1
ATOM 738 O O . THR A 1 94 ? -0.736 -6.859 4.445 1 95.44 94 THR A O 1
ATOM 741 N N . ASP A 1 95 ? -2.848 -6.367 3.818 1 96.94 95 ASP A N 1
ATOM 742 C CA . ASP A 1 95 ? -2.799 -7.254 2.656 1 96.94 95 ASP A CA 1
ATOM 743 C C . ASP A 1 95 ? -2.705 -6.449 1.36 1 96.94 95 ASP A C 1
ATOM 745 O O . ASP A 1 95 ? -3.381 -5.434 1.204 1 96.94 95 ASP A O 1
ATOM 749 N N . PHE A 1 96 ? -1.853 -6.91 0.534 1 98.38 96 PHE A N 1
ATOM 750 C CA . PHE A 1 96 ? -1.772 -6.418 -0.835 1 98.38 96 PHE A CA 1
ATOM 751 C C . PHE A 1 96 ? -2.422 -7.398 -1.805 1 98.38 96 PHE A C 1
ATOM 753 O O . PHE A 1 96 ? -1.847 -8.445 -2.117 1 98.38 96 PHE A O 1
ATOM 760 N N . ILE A 1 97 ? -3.598 -7.012 -2.273 1 98.06 97 ILE A N 1
ATOM 761 C CA . ILE A 1 97 ? -4.359 -7.902 -3.137 1 98.06 97 ILE A CA 1
ATOM 762 C C . ILE A 1 97 ? -4.152 -7.508 -4.598 1 98.06 97 ILE A C 1
ATOM 764 O O . ILE A 1 97 ? -4.613 -6.449 -5.031 1 98.06 97 ILE A O 1
ATOM 768 N N . ALA A 1 98 ? -3.527 -8.422 -5.305 1 98.44 98 ALA A N 1
ATOM 769 C CA . ALA A 1 98 ? -3.256 -8.148 -6.715 1 98.44 98 ALA A CA 1
ATOM 770 C C . ALA A 1 98 ? -4.508 -8.352 -7.562 1 98.44 98 ALA A C 1
ATOM 772 O O . ALA A 1 98 ? -5.156 -9.398 -7.484 1 98.44 98 ALA A O 1
ATOM 773 N N . GLU A 1 99 ? -4.762 -7.379 -8.383 1 97.25 99 GLU A N 1
ATOM 774 C CA . GLU A 1 99 ? -5.855 -7.457 -9.352 1 97.25 99 GLU A CA 1
ATOM 775 C C . GLU A 1 99 ? -5.328 -7.52 -10.781 1 97.25 99 GLU A C 1
ATOM 777 O O . GLU A 1 99 ? -6.035 -7.961 -11.688 1 97.25 99 GLU A O 1
ATOM 782 N N . LYS A 1 100 ? -4.113 -7.02 -10.945 1 97.44 100 LYS A N 1
ATOM 783 C CA . LYS A 1 100 ? -3.393 -7.082 -12.211 1 97.44 100 LYS A CA 1
ATOM 784 C C . LYS A 1 100 ? -1.923 -7.43 -11.992 1 97.44 100 LYS A C 1
ATOM 786 O O . LYS A 1 100 ? -1.269 -6.855 -11.117 1 97.44 100 LYS A O 1
ATOM 791 N N . ILE A 1 101 ? -1.458 -8.305 -12.789 1 96.75 101 ILE A N 1
ATOM 792 C CA . ILE A 1 101 ? -0.054 -8.695 -12.758 1 96.75 101 ILE A CA 1
ATOM 793 C C . ILE A 1 101 ? 0.51 -8.727 -14.172 1 96.75 101 ILE A C 1
ATOM 795 O O . ILE A 1 101 ? -0.041 -9.391 -15.055 1 96.75 101 ILE A O 1
ATOM 799 N N . ASP A 1 102 ? 1.526 -7.98 -14.383 1 95.19 102 ASP A N 1
ATOM 800 C CA . ASP A 1 102 ? 2.254 -8.031 -15.648 1 95.19 102 ASP A CA 1
ATOM 801 C C . ASP A 1 102 ? 3.625 -8.68 -15.469 1 95.19 102 ASP A C 1
ATOM 803 O O . ASP A 1 102 ? 4.406 -8.258 -14.609 1 95.19 102 ASP A O 1
ATOM 807 N N . TYR A 1 103 ? 3.951 -9.578 -16.219 1 89.88 103 TYR A N 1
ATOM 808 C CA . TYR A 1 103 ? 5.23 -10.273 -16.203 1 89.88 103 TYR A CA 1
ATOM 809 C C . TYR A 1 103 ? 6.246 -9.555 -17.094 1 89.88 103 TYR A C 1
ATOM 811 O O . TYR A 1 103 ? 6.07 -9.477 -18.312 1 89.88 103 TYR A O 1
ATOM 819 N N . LEU A 1 104 ? 7.285 -8.945 -16.609 1 86.56 104 LEU A N 1
ATOM 820 C CA . LEU A 1 104 ? 8.148 -8.039 -17.359 1 86.56 104 LEU A CA 1
ATOM 821 C C . LEU A 1 104 ? 9.367 -8.773 -17.906 1 86.56 104 LEU A C 1
ATOM 823 O O . LEU A 1 104 ? 10.023 -8.289 -18.828 1 86.56 104 LEU A O 1
ATOM 827 N N . ASP A 1 105 ? 10.094 -9.758 -17.375 1 70.5 105 ASP A N 1
ATOM 828 C CA . ASP A 1 105 ? 11.219 -10.461 -17.984 1 70.5 105 ASP A CA 1
ATOM 829 C C . ASP A 1 105 ? 10.75 -11.656 -18.797 1 70.5 105 ASP A C 1
ATOM 831 O O . ASP A 1 105 ? 9.93 -12.453 -18.344 1 70.5 105 ASP A O 1
ATOM 835 N N . THR A 1 106 ? 10.32 -11.453 -20.094 1 55.19 106 THR A N 1
ATOM 836 C CA . THR A 1 106 ? 10.242 -12.625 -20.969 1 55.19 106 THR A CA 1
ATOM 837 C C . THR A 1 106 ? 11.633 -13.188 -21.25 1 55.19 106 THR A C 1
ATOM 839 O O . THR A 1 106 ? 12.578 -12.43 -21.469 1 55.19 106 THR A O 1
ATOM 842 N N . LYS A 1 107 ? 12.258 -13.914 -20.484 1 50.34 107 LYS A N 1
ATOM 843 C CA . LYS A 1 107 ? 13.391 -14.531 -21.172 1 50.34 107 LYS A CA 1
ATOM 844 C C . LYS A 1 107 ? 13.102 -14.734 -22.656 1 50.34 107 LYS A C 1
ATOM 846 O O . LYS A 1 107 ? 12.023 -15.211 -23.016 1 50.34 107 LYS A O 1
ATOM 851 N N . ALA A 1 108 ? 13.633 -13.891 -23.609 1 47.66 108 ALA A N 1
ATOM 852 C CA . ALA A 1 108 ? 13.695 -14.258 -25.016 1 47.66 108 ALA A CA 1
ATOM 853 C C . ALA A 1 108 ? 13.961 -15.75 -25.188 1 47.66 108 ALA A C 1
ATOM 855 O O . ALA A 1 108 ? 14.758 -16.328 -24.453 1 47.66 108 ALA A O 1
ATOM 856 N N . PRO A 1 109 ? 13.055 -16.516 -25.734 1 42.16 109 PRO A N 1
ATOM 857 C CA . PRO A 1 109 ? 13.547 -17.844 -26.094 1 42.16 109 PRO A CA 1
ATOM 858 C C . PRO A 1 109 ? 15.023 -17.844 -26.5 1 42.16 109 PRO A C 1
ATOM 860 O O . PRO A 1 109 ? 15.5 -16.859 -27.078 1 42.16 109 PRO A O 1
ATOM 863 N N . GLU A 1 110 ? 15.938 -18.375 -25.641 1 39.78 110 GLU A N 1
ATOM 864 C CA . GLU A 1 110 ? 17.234 -18.672 -26.25 1 39.78 110 GLU A CA 1
ATOM 865 C C . GLU A 1 110 ? 17.094 -18.938 -27.75 1 39.78 110 GLU A C 1
ATOM 867 O O . GLU A 1 110 ? 16.453 -19.906 -28.156 1 39.78 110 GLU A O 1
ATOM 872 N N . GLY A 1 111 ? 16.672 -18.047 -28.531 1 39.34 111 GLY A N 1
ATOM 873 C CA . GLY A 1 111 ? 16.953 -18.391 -29.922 1 39.34 111 GLY A CA 1
ATOM 874 C C . GLY A 1 111 ? 18.219 -19.234 -30.078 1 39.34 111 GLY A C 1
ATOM 875 O O . GLY A 1 111 ? 19.109 -19.188 -29.234 1 39.34 111 GLY A O 1
ATOM 876 N N . GLN A 1 112 ? 18.141 -20.469 -30.891 1 39.12 112 GLN A N 1
ATOM 877 C CA . GLN A 1 112 ? 19.062 -21.344 -31.594 1 39.12 112 GLN A CA 1
ATOM 878 C C . GLN A 1 112 ? 20.234 -20.562 -32.188 1 39.12 112 GLN A C 1
ATOM 880 O O . GLN A 1 112 ? 20.031 -19.688 -33.031 1 39.12 112 GLN A O 1
ATOM 885 N N . GLN A 1 113 ? 21.25 -20.156 -31.562 1 35.94 113 GLN A N 1
ATOM 886 C CA . GLN A 1 113 ? 22.484 -20.016 -32.312 1 35.94 113 GLN A CA 1
ATOM 887 C C . GLN A 1 113 ? 22.609 -21.109 -33.375 1 35.94 113 GLN A C 1
ATOM 889 O O . GLN A 1 113 ? 22.562 -22.297 -33.062 1 35.94 113 GLN A O 1
ATOM 894 N N . GLN A 1 114 ? 22.234 -20.969 -34.75 1 32.66 114 GLN A N 1
ATOM 895 C CA . GLN A 1 114 ? 22.844 -21.672 -35.875 1 32.66 114 GLN A CA 1
ATOM 896 C C . GLN A 1 114 ? 24.328 -21.875 -35.656 1 32.66 114 GLN A C 1
ATOM 898 O O . GLN A 1 114 ? 25.078 -20.922 -35.438 1 32.66 114 GLN A O 1
ATOM 903 N N . GLY A 1 115 ? 24.734 -23.203 -35.562 1 28.91 115 GLY A N 1
ATOM 904 C CA . GLY A 1 115 ? 25.891 -23.703 -36.281 1 28.91 115 GLY A CA 1
ATOM 905 C C . GLY A 1 115 ? 25.812 -23.406 -37.781 1 28.91 115 GLY A C 1
ATOM 906 O O . GLY A 1 115 ? 24.734 -23.234 -38.344 1 28.91 115 GLY A O 1
ATOM 907 N N . MET B 1 1 ? 14.219 -1.209 -13.289 1 67.88 1 MET B N 1
ATOM 908 C CA . MET B 1 1 ? 13.633 -0.043 -12.633 1 67.88 1 MET B CA 1
ATOM 909 C C . MET B 1 1 ? 12.57 -0.465 -11.625 1 67.88 1 MET B C 1
ATOM 911 O O . MET B 1 1 ? 11.695 -1.279 -11.938 1 67.88 1 MET B O 1
ATOM 915 N N . SER B 1 2 ? 12.664 -0.424 -10.148 1 80.25 2 SER B N 1
ATOM 916 C CA . SER B 1 2 ? 11.711 -0.736 -9.086 1 80.25 2 SER B CA 1
ATOM 917 C C . SER B 1 2 ? 10.68 0.372 -8.93 1 80.25 2 SER B C 1
ATOM 919 O O . SER B 1 2 ? 10.914 1.51 -9.344 1 80.25 2 SER B O 1
ATOM 921 N N . HIS B 1 3 ? 9.531 -0.035 -8.688 1 93.38 3 HIS B N 1
ATOM 922 C CA . HIS B 1 3 ? 8.406 0.882 -8.516 1 93.38 3 HIS B CA 1
ATOM 923 C C . HIS B 1 3 ? 7.609 0.547 -7.262 1 93.38 3 HIS B C 1
ATOM 925 O O . HIS B 1 3 ? 7.324 -0.623 -6.996 1 93.38 3 HIS B O 1
ATOM 931 N N . ASN B 1 4 ? 7.355 1.511 -6.473 1 97.44 4 ASN B N 1
ATOM 932 C CA . ASN B 1 4 ? 6.594 1.423 -5.23 1 97.44 4 ASN B CA 1
ATOM 933 C C . ASN B 1 4 ? 5.695 2.643 -5.035 1 97.44 4 ASN B C 1
ATOM 935 O O . ASN B 1 4 ? 6.188 3.742 -4.773 1 97.44 4 ASN B O 1
ATOM 939 N N . MET B 1 5 ? 4.383 2.365 -5.168 1 98 5 MET B N 1
ATOM 940 C CA . MET B 1 5 ? 3.477 3.508 -5.094 1 98 5 MET B CA 1
ATOM 941 C C . MET B 1 5 ? 2.111 3.084 -4.562 1 98 5 MET B C 1
ATOM 943 O O . MET B 1 5 ? 1.606 2.016 -4.918 1 98 5 MET B O 1
ATOM 947 N N . PHE B 1 6 ? 1.561 3.963 -3.766 1 98.62 6 PHE B N 1
ATOM 948 C CA . PHE B 1 6 ? 0.147 3.822 -3.436 1 98.62 6 PHE B CA 1
ATOM 949 C C . PHE B 1 6 ? -0.612 5.105 -3.75 1 98.62 6 PHE B C 1
ATOM 951 O O . PHE B 1 6 ? -0.01 6.176 -3.877 1 98.62 6 PHE B O 1
ATOM 958 N N . GLN B 1 7 ? -1.927 4.988 -3.889 1 98.56 7 GLN B N 1
ATOM 959 C CA . GLN B 1 7 ? -2.857 6.102 -4.051 1 98.56 7 GLN B CA 1
ATOM 960 C C . GLN B 1 7 ? -4.148 5.855 -3.275 1 98.56 7 GLN B C 1
ATOM 962 O O . GLN B 1 7 ? -4.746 4.781 -3.381 1 98.56 7 GLN B O 1
ATOM 967 N N . PHE B 1 8 ? -4.523 6.852 -2.535 1 98.31 8 PHE B N 1
ATOM 968 C CA . PHE B 1 8 ? -5.793 6.793 -1.821 1 98.31 8 PHE B CA 1
ATOM 969 C C . PHE B 1 8 ? -6.617 8.047 -2.076 1 98.31 8 PHE B C 1
ATOM 971 O O . PHE B 1 8 ? -6.066 9.148 -2.17 1 98.31 8 PHE B O 1
ATOM 978 N N . ILE B 1 9 ? -7.852 7.879 -2.225 1 97.62 9 ILE B N 1
ATOM 979 C CA . ILE B 1 9 ? -8.82 8.953 -2.053 1 97.62 9 ILE B CA 1
ATOM 980 C C . ILE B 1 9 ? -9.781 8.609 -0.918 1 97.62 9 ILE B C 1
ATOM 982 O O . ILE B 1 9 ? -10.375 7.531 -0.908 1 97.62 9 ILE B O 1
ATOM 986 N N . GLY 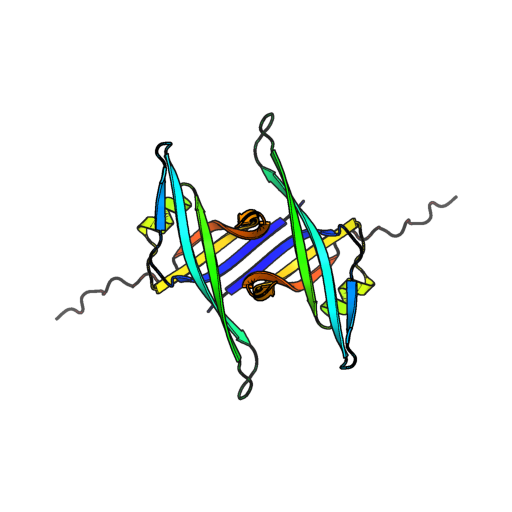B 1 10 ? -9.859 9.438 -0.021 1 97.12 10 GLY B N 1
ATOM 987 C CA . GLY B 1 10 ? -10.734 9.234 1.123 1 97.12 10 GLY B CA 1
ATOM 988 C C . GLY B 1 10 ? -10.883 10.477 1.987 1 97.12 10 GLY B C 1
ATOM 989 O O . GLY B 1 10 ? -10.539 11.578 1.56 1 97.12 10 GLY B O 1
ATOM 990 N N . ASN B 1 11 ? -11.477 10.273 3.182 1 96.19 11 ASN B N 1
ATOM 991 C CA . ASN B 1 11 ? -11.719 11.375 4.109 1 96.19 11 ASN B CA 1
ATOM 992 C C . ASN B 1 11 ? -10.961 11.188 5.418 1 96.19 11 ASN B C 1
ATOM 994 O O . ASN B 1 11 ? -10.883 10.07 5.938 1 96.19 11 ASN B O 1
ATOM 998 N N . LEU B 1 12 ? -10.477 12.289 5.902 1 96.94 12 LEU B N 1
ATOM 999 C CA . LEU B 1 12 ? -9.844 12.219 7.215 1 96.94 12 LEU B CA 1
ATOM 1000 C C . LEU B 1 12 ? -10.875 11.938 8.297 1 96.94 12 LEU B C 1
ATOM 1002 O O . LEU B 1 12 ? -11.969 12.508 8.289 1 96.94 12 LEU B O 1
ATOM 1006 N N . THR B 1 13 ? -10.484 11.141 9.234 1 96.81 13 THR B N 1
ATOM 1007 C CA . THR B 1 13 ? -11.406 10.773 10.305 1 96.81 13 THR B CA 1
ATOM 1008 C C . THR B 1 13 ? -11.141 11.602 11.555 1 96.81 13 THR B C 1
ATOM 1010 O O . THR B 1 13 ? -11.945 11.602 12.484 1 96.81 13 THR B O 1
ATOM 1013 N N . ARG B 1 14 ? -10.008 12.203 11.68 1 95.88 14 ARG B N 1
ATOM 1014 C CA . ARG B 1 14 ? -9.609 13.086 12.766 1 95.88 14 ARG B CA 1
ATOM 1015 C C . ARG B 1 14 ? -8.664 14.172 12.266 1 95.88 14 ARG B C 1
ATOM 1017 O O . ARG B 1 14 ? -8.234 14.148 11.109 1 95.88 14 ARG B O 1
ATOM 1024 N N . ASP B 1 15 ? -8.461 15.047 13.125 1 96.06 15 ASP B N 1
ATOM 1025 C CA . ASP B 1 15 ? -7.559 16.125 12.75 1 96.06 15 ASP B CA 1
ATOM 1026 C C . ASP B 1 15 ? -6.129 15.625 12.586 1 96.06 15 ASP B C 1
ATOM 1028 O O . ASP B 1 15 ? -5.738 14.633 13.211 1 96.06 15 ASP B O 1
ATOM 1032 N N . THR B 1 16 ? -5.375 16.328 11.75 1 97.12 16 THR B N 1
ATOM 1033 C CA . THR B 1 16 ? -3.982 15.977 11.5 1 97.12 16 THR B CA 1
ATOM 1034 C C . THR B 1 16 ? -3.127 16.234 12.734 1 97.12 16 THR B C 1
ATOM 1036 O O . THR B 1 16 ? -3.285 17.266 13.398 1 97.12 16 THR B O 1
ATOM 1039 N N . GLU B 1 17 ? -2.309 15.281 13.039 1 97.19 17 GLU B N 1
ATOM 1040 C CA . GLU B 1 17 ? -1.31 15.469 14.086 1 97.19 17 GLU B CA 1
ATOM 1041 C C . GLU B 1 17 ? 0.014 15.961 13.508 1 97.19 17 GLU B C 1
ATOM 1043 O O . GLU B 1 17 ? 0.711 15.211 12.82 1 97.19 17 GLU B O 1
ATOM 1048 N N . LEU B 1 18 ? 0.313 17.125 13.781 1 95.44 18 LEU B N 1
ATOM 1049 C CA . LEU B 1 18 ? 1.555 17.703 13.289 1 95.44 18 LEU B CA 1
ATOM 1050 C C . LEU B 1 18 ? 2.607 17.75 14.391 1 95.44 18 LEU B C 1
ATOM 1052 O O . LEU B 1 18 ? 2.334 18.219 15.5 1 95.44 18 LEU B O 1
ATOM 1056 N N . HIS B 1 19 ? 3.742 17.172 14.086 1 94.69 19 HIS B N 1
ATOM 1057 C CA . HIS B 1 19 ? 4.871 17.188 15.008 1 94.69 19 HIS B CA 1
ATOM 1058 C C . HIS B 1 19 ? 6.059 17.938 14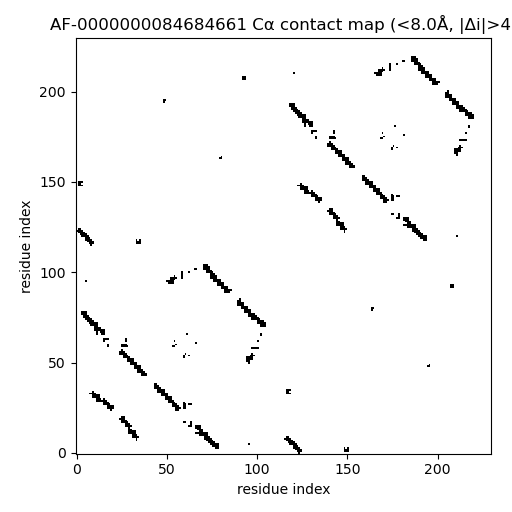.422 1 94.69 19 HIS B C 1
ATOM 1060 O O . HIS B 1 19 ? 6.52 17.625 13.32 1 94.69 19 HIS B O 1
ATOM 1066 N N . ASN B 1 20 ? 6.5 18.969 15.094 1 88.81 20 ASN B N 1
ATOM 1067 C CA . ASN B 1 20 ? 7.668 19.734 14.672 1 88.81 20 ASN B CA 1
ATOM 1068 C C . ASN B 1 20 ? 8.891 19.422 15.531 1 88.81 20 ASN B C 1
ATOM 1070 O O . ASN B 1 20 ? 8.789 19.375 16.766 1 88.81 20 ASN B O 1
ATOM 1074 N N . SER B 1 21 ? 9.828 18.875 14.82 1 81.44 21 SER B N 1
ATOM 1075 C CA . SER B 1 21 ? 11.047 18.609 15.586 1 81.44 21 SER B CA 1
ATOM 1076 C C . SER B 1 21 ? 11.969 19.828 15.578 1 81.44 21 SER B C 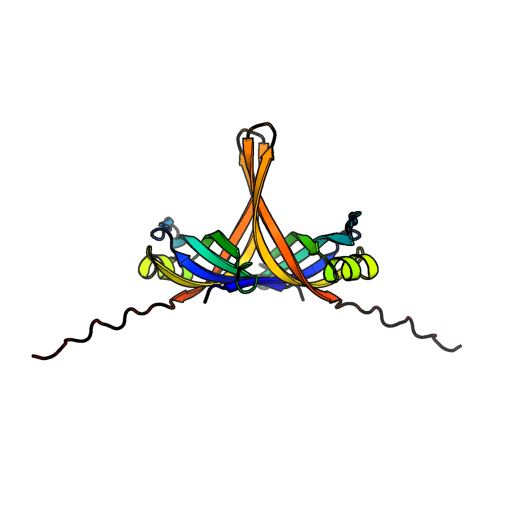1
ATOM 1078 O O . SER B 1 21 ? 11.844 20.703 14.719 1 81.44 21 SER B O 1
ATOM 1080 N N . GLN B 1 22 ? 12.797 19.891 16.656 1 76.5 22 GLN B N 1
ATOM 1081 C CA . GLN B 1 22 ? 13.711 21.016 16.875 1 76.5 22 GLN B CA 1
ATOM 1082 C C . GLN B 1 22 ? 14.625 21.219 15.664 1 76.5 22 GLN B C 1
ATOM 1084 O O . GLN B 1 22 ? 15.016 22.344 15.359 1 76.5 22 GLN B O 1
ATOM 1089 N N . GLY B 1 23 ? 14.961 20.25 14.914 1 75.06 23 GLY B N 1
ATOM 1090 C CA . GLY B 1 23 ? 15.883 20.375 13.797 1 75.06 23 GLY B CA 1
ATOM 1091 C C . GLY B 1 23 ? 15.211 20.781 12.5 1 75.06 23 GLY B C 1
ATOM 1092 O O . GLY B 1 23 ? 15.828 20.781 11.438 1 75.06 23 GLY B O 1
ATOM 1093 N N . GLY B 1 24 ? 13.945 21.156 12.672 1 74.19 24 GLY B N 1
ATOM 1094 C CA . GLY B 1 24 ? 13.234 21.688 11.523 1 74.19 24 GLY B CA 1
ATOM 1095 C C . GLY B 1 24 ? 12.508 20.625 10.719 1 74.19 24 GLY B C 1
ATOM 1096 O O . GLY B 1 24 ? 12 20.906 9.633 1 74.19 24 GLY B O 1
ATOM 1097 N N . SER B 1 25 ? 12.609 19.406 11.133 1 87.25 25 SER B N 1
ATOM 1098 C CA . SER B 1 25 ? 11.906 18.375 10.367 1 87.25 25 SER B CA 1
ATOM 1099 C C . SER B 1 25 ? 10.477 18.203 10.859 1 87.25 25 SER B C 1
ATOM 1101 O O . SER B 1 25 ? 10.234 18.062 12.055 1 87.25 25 SER B O 1
ATOM 1103 N N . SER B 1 26 ? 9.531 18.484 9.953 1 94.88 26 SER B N 1
ATOM 1104 C CA . SER B 1 26 ? 8.117 18.328 10.273 1 94.88 26 SER B CA 1
ATOM 1105 C C . SER B 1 26 ? 7.617 16.938 9.898 1 94.88 26 SER B C 1
ATOM 1107 O O . SER B 1 26 ? 8.023 16.375 8.883 1 94.88 26 SER B O 1
ATOM 1109 N N . ARG B 1 27 ? 6.812 16.406 10.805 1 96.75 27 ARG B N 1
ATOM 1110 C CA . ARG B 1 27 ? 6.117 15.141 10.562 1 96.75 27 ARG B CA 1
ATOM 1111 C C . ARG B 1 27 ? 4.625 15.273 10.852 1 96.75 27 ARG B C 1
ATOM 1113 O O . ARG B 1 27 ? 4.234 15.812 11.891 1 96.75 27 ARG B O 1
ATOM 1120 N N . ALA B 1 28 ? 3.877 14.828 9.977 1 97.38 28 ALA B N 1
ATOM 1121 C CA . ALA B 1 28 ? 2.43 14.836 10.172 1 97.38 28 ALA B CA 1
ATOM 1122 C C . ALA B 1 28 ? 1.841 13.438 10 1 97.38 28 ALA B C 1
ATOM 1124 O O . ALA B 1 28 ? 2.314 12.664 9.172 1 97.38 28 ALA B O 1
ATOM 1125 N N . ILE B 1 29 ? 0.845 13.164 10.812 1 98 29 ILE B N 1
ATOM 1126 C CA . ILE B 1 29 ? 0.133 11.898 10.75 1 98 29 ILE B CA 1
ATOM 1127 C C . ILE B 1 29 ? -1.371 12.148 10.688 1 98 29 ILE B C 1
ATOM 1129 O O . ILE B 1 29 ? -1.901 12.969 11.438 1 98 29 ILE B O 1
ATOM 1133 N N . PHE B 1 30 ? -2.035 11.477 9.789 1 97.5 30 PHE B N 1
ATOM 1134 C CA . PHE B 1 30 ? -3.488 11.555 9.719 1 97.5 30 PHE B CA 1
ATOM 1135 C C . PHE B 1 30 ? -4.07 10.242 9.188 1 97.5 30 PHE B C 1
ATOM 1137 O O . PHE B 1 30 ? -3.391 9.492 8.492 1 97.5 30 PHE B O 1
ATOM 1144 N N . ASP B 1 31 ? -5.277 10.023 9.531 1 97.81 31 ASP B N 1
ATOM 1145 C CA . ASP B 1 31 ? -5.965 8.805 9.117 1 97.81 31 ASP B CA 1
ATOM 1146 C C . ASP B 1 31 ? -6.965 9.086 7.996 1 97.81 31 ASP B C 1
ATOM 1148 O O . ASP B 1 31 ? -7.734 10.047 8.078 1 97.81 31 ASP B O 1
ATOM 1152 N N . VAL B 1 32 ? -6.934 8.219 7.02 1 97.25 32 VAL B N 1
ATOM 1153 C CA . VAL B 1 32 ? -7.832 8.375 5.879 1 97.25 32 VAL B CA 1
ATOM 1154 C C . VAL B 1 32 ? -8.781 7.18 5.809 1 97.25 32 VAL B C 1
ATOM 1156 O O . VAL B 1 32 ? -8.344 6.027 5.801 1 97.25 32 VAL B O 1
ATOM 1159 N N . ALA B 1 33 ? -10.055 7.477 5.863 1 97.5 33 ALA B N 1
ATOM 1160 C CA . ALA B 1 33 ? -11.078 6.469 5.598 1 97.5 33 ALA B CA 1
ATOM 1161 C C . ALA B 1 33 ? -11.297 6.293 4.098 1 97.5 33 ALA B C 1
ATOM 1163 O O . ALA B 1 33 ? -11.688 7.234 3.406 1 97.5 33 ALA B O 1
ATOM 1164 N N . VAL B 1 34 ? -11.031 5.168 3.586 1 97 34 VAL B N 1
ATOM 1165 C CA . VAL B 1 34 ? -11.195 4.848 2.172 1 97 34 VAL B CA 1
ATOM 1166 C C . VAL B 1 34 ? -12.305 3.814 2.002 1 97 34 VAL B C 1
ATOM 1168 O O . VAL B 1 34 ? -12.211 2.695 2.51 1 97 34 VAL B O 1
ATOM 1171 N N . ASN B 1 35 ? -13.273 4.203 1.23 1 94.88 35 ASN B N 1
ATOM 1172 C CA . ASN B 1 35 ? -14.422 3.328 1.032 1 94.88 35 ASN B CA 1
ATOM 1173 C C . ASN B 1 35 ? -14.297 2.516 -0.253 1 94.88 35 ASN B C 1
ATOM 1175 O O . ASN B 1 35 ? -13.75 2.998 -1.246 1 94.88 35 ASN B O 1
ATOM 1179 N N . ARG B 1 36 ? -14.695 1.333 -0.074 1 91.56 36 ARG B N 1
ATOM 1180 C CA . ARG B 1 36 ? -14.781 0.47 -1.248 1 91.56 36 ARG B CA 1
ATOM 1181 C C . ARG B 1 36 ? -16.188 -0.109 -1.4 1 91.56 36 ARG B C 1
ATOM 1183 O O . ARG B 1 36 ? -16.766 -0.587 -0.428 1 91.56 36 ARG B O 1
ATOM 1190 N N . THR B 1 37 ? -16.703 0.041 -2.611 1 89.5 37 THR B N 1
ATOM 1191 C CA . THR B 1 37 ? -18 -0.547 -2.93 1 89.5 37 THR B CA 1
ATOM 1192 C C . THR B 1 37 ? -17.875 -1.549 -4.074 1 89.5 37 THR B C 1
ATOM 1194 O O . THR B 1 37 ? -17.203 -1.277 -5.07 1 89.5 37 THR B O 1
ATOM 1197 N N . TRP B 1 38 ? -18.391 -2.709 -3.777 1 86.38 38 TRP B N 1
ATOM 1198 C CA . TRP B 1 38 ? -18.391 -3.697 -4.852 1 86.38 38 TRP B CA 1
ATOM 1199 C C . TRP B 1 38 ? -19.688 -4.496 -4.855 1 86.38 38 TRP B C 1
ATOM 1201 O O . TRP B 1 38 ? -20.453 -4.457 -3.887 1 86.38 38 TRP B O 1
ATOM 1211 N N . GLY B 1 39 ? -19.938 -5.207 -5.949 1 86.06 39 GLY B N 1
ATOM 1212 C CA . GLY B 1 39 ? -21.203 -5.91 -6.117 1 86.06 39 GLY B CA 1
ATOM 1213 C C . GLY B 1 39 ? -22.281 -5.055 -6.758 1 86.06 39 GLY B C 1
ATOM 1214 O O . GLY B 1 39 ? -22.047 -3.875 -7.035 1 86.06 39 GLY B O 1
ATOM 1215 N N . LYS B 1 40 ? -23.406 -5.738 -7.254 1 86.12 40 LYS B N 1
ATOM 1216 C CA . LYS B 1 40 ? -24.484 -5.012 -7.91 1 86.12 40 LYS B CA 1
ATOM 1217 C C . LYS B 1 40 ? -25.844 -5.332 -7.27 1 86.12 40 LYS B C 1
ATOM 1219 O O . LYS B 1 40 ? -26.047 -6.434 -6.758 1 86.12 40 LYS B O 1
ATOM 1224 N N . GLY B 1 41 ? -26.672 -4.23 -7.215 1 86 41 GLY B N 1
ATOM 1225 C CA . GLY B 1 41 ? -28.047 -4.406 -6.773 1 86 41 GLY B CA 1
ATOM 1226 C C . GLY B 1 41 ? -28.156 -4.816 -5.316 1 86 41 GLY B C 1
ATOM 1227 O O . GLY B 1 41 ? -27.594 -4.156 -4.434 1 86 41 GLY B O 1
ATOM 1228 N N . ALA B 1 42 ? -28.906 -5.977 -5.117 1 87.19 42 ALA B N 1
ATOM 1229 C CA . ALA B 1 42 ? -29.172 -6.492 -3.775 1 87.19 42 ALA B CA 1
ATOM 1230 C C . ALA B 1 42 ? -27.891 -7.031 -3.131 1 87.19 42 ALA B C 1
ATOM 1232 O O . ALA B 1 42 ? -27.812 -7.164 -1.907 1 87.19 42 ALA B O 1
ATOM 1233 N N . ASP B 1 43 ? -26.812 -7.164 -3.934 1 91 43 ASP B N 1
ATOM 1234 C CA . ASP B 1 43 ? -25.578 -7.766 -3.432 1 91 43 ASP B CA 1
ATOM 1235 C C . ASP B 1 43 ? -24.5 -6.707 -3.191 1 91 43 ASP B C 1
ATOM 1237 O O . ASP B 1 43 ? -23.328 -7.031 -3.01 1 91 43 ASP B O 1
ATOM 1241 N N . LYS B 1 44 ? -24.922 -5.512 -3.236 1 89.44 44 LYS B N 1
ATOM 1242 C CA . LYS B 1 44 ? -23.969 -4.414 -3.027 1 89.44 44 LYS B CA 1
ATOM 1243 C C . LYS B 1 44 ? -23.359 -4.473 -1.629 1 89.44 44 LYS B C 1
ATOM 1245 O O . LYS B 1 44 ? -24.094 -4.621 -0.639 1 89.44 44 LYS B O 1
ATOM 1250 N N . GLN B 1 45 ? -22.031 -4.531 -1.582 1 92 45 GLN B N 1
ATOM 1251 C CA . GLN B 1 45 ? -21.312 -4.539 -0.318 1 92 45 GLN B CA 1
ATOM 1252 C C . GLN B 1 45 ? -20.375 -3.336 -0.209 1 92 45 GLN B C 1
ATOM 1254 O O . GLN B 1 45 ? -19.922 -2.803 -1.224 1 92 45 GLN B O 1
ATOM 1259 N N . GLU B 1 46 ? -20.234 -2.881 0.992 1 91 46 GLU B N 1
ATOM 1260 C CA . GLU B 1 46 ? -19.359 -1.744 1.259 1 91 46 GLU B CA 1
ATOM 1261 C C . GLU B 1 46 ? -18.438 -2.031 2.43 1 91 46 GLU B C 1
ATOM 1263 O O . GLU B 1 46 ? -18.828 -2.688 3.398 1 91 46 GLU B O 1
ATOM 1268 N N . LYS B 1 47 ? -17.234 -1.554 2.258 1 92.94 47 LYS B N 1
ATOM 1269 C CA . LYS B 1 47 ? -16.234 -1.676 3.316 1 92.94 47 LYS B CA 1
ATOM 1270 C C . LYS B 1 47 ? -15.391 -0.412 3.422 1 92.94 47 LYS B C 1
ATOM 1272 O O . LYS B 1 47 ? -15.008 0.169 2.406 1 92.94 47 LYS B O 1
ATOM 1277 N N . THR B 1 48 ? -15.195 -0.029 4.652 1 94.56 48 THR B N 1
ATOM 1278 C CA . THR B 1 48 ? -14.312 1.106 4.895 1 94.56 48 THR B CA 1
ATOM 1279 C C . THR B 1 48 ? -12.977 0.641 5.469 1 94.56 48 THR B C 1
ATOM 1281 O O . THR B 1 48 ? -12.945 -0.139 6.422 1 94.56 48 THR B O 1
ATOM 1284 N N . GLU B 1 49 ? -11.953 1.104 4.824 1 95.38 49 GLU B N 1
ATOM 1285 C CA . GLU B 1 49 ? -10.602 0.868 5.328 1 95.38 49 GLU B CA 1
ATOM 1286 C C . GLU B 1 49 ? -9.977 2.154 5.855 1 95.38 49 GLU B C 1
ATOM 1288 O O . GLU B 1 49 ? -10.141 3.223 5.262 1 95.38 49 GLU B O 1
ATOM 1293 N N . PHE B 1 50 ? -9.266 1.961 6.949 1 95.88 50 PHE B N 1
ATOM 1294 C CA . PHE B 1 50 ? -8.586 3.107 7.543 1 95.88 50 PHE B CA 1
ATOM 1295 C C . PHE B 1 50 ? -7.074 2.977 7.398 1 95.88 50 PHE B C 1
ATOM 1297 O O . PHE B 1 50 ? -6.488 1.971 7.805 1 95.88 50 PHE B O 1
ATOM 1304 N N . PHE B 1 51 ? -6.48 4.008 6.812 1 97.75 51 PHE B N 1
ATOM 1305 C CA . PHE B 1 51 ? -5.035 4.004 6.621 1 97.75 51 PHE B CA 1
ATOM 1306 C C . PHE B 1 51 ? -4.395 5.18 7.348 1 97.75 51 PHE B C 1
ATOM 1308 O O . PHE B 1 51 ? -4.809 6.328 7.176 1 97.75 51 PHE B O 1
ATOM 1315 N N . ARG B 1 52 ? -3.367 4.84 8.109 1 97.44 52 ARG B N 1
ATOM 1316 C CA . ARG B 1 52 ? -2.568 5.867 8.773 1 97.44 52 ARG B CA 1
ATOM 1317 C C . ARG B 1 52 ? -1.477 6.395 7.848 1 97.44 52 ARG B C 1
ATOM 1319 O O . ARG B 1 52 ? -0.555 5.66 7.484 1 97.44 52 ARG B O 1
ATOM 1326 N N . ILE B 1 53 ? -1.571 7.664 7.531 1 98.31 53 ILE B N 1
ATOM 1327 C CA . ILE B 1 53 ? -0.659 8.266 6.566 1 98.31 53 ILE B CA 1
ATOM 1328 C C . ILE B 1 53 ? 0.388 9.102 7.297 1 98.31 53 ILE B C 1
ATOM 1330 O O . ILE B 1 53 ? 0.056 9.875 8.203 1 98.31 53 ILE B O 1
ATOM 1334 N N . LYS B 1 54 ? 1.595 8.945 6.863 1 98.12 54 LYS B N 1
ATOM 1335 C CA . LYS B 1 54 ? 2.688 9.781 7.355 1 98.12 54 LYS B CA 1
ATOM 1336 C C . LYS B 1 54 ? 3.193 10.719 6.266 1 98.12 54 LYS B C 1
ATOM 1338 O O . LYS B 1 54 ? 3.25 10.344 5.09 1 98.12 54 LYS B O 1
ATOM 1343 N N . SER B 1 55 ? 3.604 11.82 6.652 1 97.62 55 SER B N 1
ATOM 1344 C CA . SER B 1 55 ? 4.23 12.781 5.754 1 97.62 55 SER B CA 1
ATOM 1345 C C . SER B 1 55 ? 5.34 13.555 6.461 1 97.62 55 SER B C 1
ATOM 1347 O O . SER B 1 55 ? 5.328 13.688 7.688 1 97.62 55 SER B O 1
ATOM 1349 N N . PHE B 1 56 ? 6.223 14.047 5.641 1 96.81 56 PHE B N 1
ATOM 1350 C CA . PHE B 1 56 ? 7.395 14.719 6.191 1 96.81 56 PHE B CA 1
ATOM 1351 C C . PHE B 1 56 ? 7.691 16 5.43 1 96.81 56 PHE B C 1
ATOM 1353 O O . PHE B 1 56 ? 7.293 16.156 4.27 1 96.81 56 PHE B O 1
ATOM 1360 N N . GLY B 1 57 ? 8.352 16.922 6.105 1 94.75 57 GLY B N 1
ATOM 1361 C CA . GLY B 1 57 ? 8.789 18.156 5.465 1 94.75 57 GLY B CA 1
ATOM 1362 C C . GLY B 1 57 ? 7.637 19.031 5.004 1 94.75 57 GLY B C 1
ATOM 1363 O O . GLY B 1 57 ? 6.703 19.297 5.766 1 94.75 57 GLY B O 1
ATOM 1364 N N . ALA B 1 58 ? 7.773 19.516 3.799 1 93.69 58 ALA B N 1
ATOM 1365 C CA . ALA B 1 58 ? 6.801 20.469 3.264 1 93.69 58 ALA B CA 1
ATOM 1366 C C . ALA B 1 58 ? 5.41 19.844 3.184 1 93.69 58 ALA B C 1
ATOM 1368 O O . ALA B 1 58 ? 4.41 20.516 3.447 1 93.69 58 ALA B O 1
ATOM 1369 N N . THR B 1 59 ? 5.363 18.578 2.871 1 95.31 59 THR B N 1
ATOM 1370 C CA . THR B 1 59 ? 4.082 17.891 2.773 1 95.31 59 THR B CA 1
ATOM 1371 C C . THR B 1 59 ? 3.412 17.797 4.141 1 95.31 59 THR B C 1
ATOM 1373 O O . THR B 1 59 ? 2.191 17.938 4.25 1 95.31 59 THR B O 1
ATOM 1376 N N . ALA B 1 60 ? 4.246 17.578 5.121 1 96.69 60 ALA B N 1
ATOM 1377 C CA . ALA B 1 60 ? 3.725 17.531 6.484 1 96.69 60 ALA B CA 1
ATOM 1378 C C . ALA B 1 60 ? 3.156 18.891 6.902 1 96.69 60 ALA B C 1
ATOM 1380 O O . ALA B 1 60 ? 2.068 18.953 7.48 1 96.69 60 ALA B O 1
ATOM 1381 N N . ASP B 1 61 ? 3.883 19.891 6.629 1 94.06 61 ASP B N 1
ATOM 1382 C CA . ASP B 1 61 ? 3.441 21.234 6.977 1 94.06 61 ASP B CA 1
ATOM 1383 C C . ASP B 1 61 ? 2.119 21.578 6.289 1 94.06 61 ASP B C 1
ATOM 1385 O O . ASP B 1 61 ? 1.207 22.109 6.922 1 94.06 61 ASP B O 1
ATOM 1389 N N . SER B 1 62 ? 2.098 21.25 5.07 1 93.12 62 SER B N 1
ATOM 1390 C CA . SER B 1 62 ? 0.885 21.5 4.297 1 93.12 62 SER B CA 1
ATOM 1391 C C . SER B 1 62 ? -0.302 20.719 4.855 1 93.12 62 SER B C 1
ATOM 1393 O O . SER B 1 62 ? -1.394 21.281 5.016 1 93.12 62 SER B O 1
ATOM 1395 N N . ALA B 1 63 ? -0.085 19.5 5.148 1 95.62 63 ALA B N 1
ATOM 1396 C CA . ALA B 1 63 ? -1.153 18.672 5.703 1 95.62 63 ALA B CA 1
ATOM 1397 C C . ALA B 1 63 ? -1.651 19.234 7.031 1 95.62 63 ALA B C 1
ATOM 1399 O O . ALA B 1 63 ? -2.859 19.297 7.273 1 95.62 63 ALA B O 1
ATOM 1400 N N . GLY B 1 64 ? -0.74 19.594 7.883 1 94.38 64 GLY B N 1
ATOM 1401 C CA . GLY B 1 64 ? -1.099 20.156 9.18 1 94.38 64 GLY B CA 1
ATOM 1402 C C . GLY B 1 64 ? -1.906 21.438 9.07 1 94.38 64 GLY B C 1
ATOM 1403 O O . GLY B 1 64 ? -2.779 21.703 9.898 1 94.38 64 GLY B O 1
ATOM 1404 N N . ARG B 1 65 ? -1.648 22.141 8.094 1 91.81 65 ARG B N 1
ATOM 1405 C CA . ARG B 1 65 ? -2.273 23.453 7.926 1 91.81 65 ARG B CA 1
ATOM 1406 C C . ARG B 1 65 ? -3.652 23.328 7.289 1 91.81 65 ARG B C 1
ATOM 1408 O O . ARG B 1 65 ? -4.582 24.047 7.66 1 91.81 65 ARG B O 1
ATOM 1415 N N . TYR B 1 66 ? -3.775 22.344 6.391 1 92.75 66 TYR B N 1
ATOM 1416 C CA . TYR B 1 66 ? -4.941 22.438 5.52 1 92.75 66 TYR B CA 1
ATOM 1417 C C . TYR B 1 66 ? -5.883 21.25 5.75 1 92.75 66 TYR B C 1
ATOM 1419 O O . TYR B 1 66 ? -7.039 21.281 5.332 1 92.75 66 TYR B O 1
ATOM 1427 N N . LEU B 1 67 ? -5.359 20.219 6.387 1 94 67 LEU B N 1
ATOM 1428 C CA . LEU B 1 67 ? -6.191 19.031 6.5 1 94 67 LEU B CA 1
ATOM 1429 C C . LEU B 1 67 ? -6.734 18.875 7.918 1 94 67 LEU B C 1
ATOM 1431 O O . LEU B 1 67 ? -5.98 18.969 8.891 1 94 67 LEU B O 1
ATOM 1435 N N . GLY B 1 68 ? -8.023 18.641 8.016 1 94.06 68 GLY B N 1
ATOM 1436 C CA . GLY B 1 68 ? -8.719 18.344 9.258 1 94.06 68 GLY B CA 1
ATOM 1437 C C . GLY B 1 68 ? -9.781 17.266 9.109 1 94.06 68 GLY B C 1
ATOM 1438 O O . GLY B 1 68 ? -9.969 16.719 8.016 1 94.06 68 GLY B O 1
ATOM 1439 N N . LYS B 1 69 ? -10.375 16.953 10.211 1 95.12 69 LYS B N 1
ATOM 1440 C CA . LYS B 1 69 ? -11.438 15.945 10.188 1 95.12 69 LYS B CA 1
ATOM 1441 C C . LYS B 1 69 ? -12.453 16.25 9.086 1 95.12 69 LYS B C 1
ATOM 1443 O O . LYS B 1 69 ? -12.891 17.391 8.93 1 95.12 69 LYS B O 1
ATOM 1448 N N . GLY B 1 70 ? -12.734 15.203 8.336 1 94.38 70 GLY B N 1
ATOM 1449 C CA . GLY B 1 70 ? -13.758 15.359 7.309 1 94.38 70 GLY B CA 1
ATOM 1450 C C . GLY B 1 70 ? -13.188 15.766 5.961 1 94.38 70 GLY B C 1
ATOM 1451 O O . GLY B 1 70 ? -13.875 15.672 4.941 1 94.38 70 GLY B O 1
ATOM 1452 N N . SER B 1 71 ? -11.984 16.266 5.875 1 93.94 71 SER B N 1
ATOM 1453 C CA . SER B 1 71 ? -11.367 16.672 4.621 1 93.94 71 SER B CA 1
ATOM 1454 C C . SER B 1 71 ? -11.258 15.492 3.652 1 93.94 71 SER B C 1
ATOM 1456 O O . SER B 1 71 ? -10.906 14.383 4.055 1 93.94 71 SER B O 1
ATOM 1458 N N . LYS B 1 72 ? -11.625 15.82 2.42 1 95.81 72 LYS B N 1
ATOM 1459 C CA . LYS B 1 72 ? -11.398 14.844 1.355 1 95.81 72 LYS B CA 1
ATOM 1460 C C . LYS B 1 72 ? -10.023 15.031 0.722 1 95.81 72 LYS B C 1
ATOM 1462 O O . LYS B 1 72 ? -9.656 16.156 0.355 1 95.81 72 LYS B O 1
ATOM 1467 N N . VAL B 1 73 ? -9.281 13.891 0.525 1 96.62 73 VAL B N 1
ATOM 1468 C CA . VAL B 1 73 ? -7.91 14.062 0.053 1 96.62 73 VAL B CA 1
ATOM 1469 C C . VAL B 1 73 ? -7.57 12.969 -0.957 1 96.62 73 VAL B C 1
ATOM 1471 O O . VAL B 1 73 ? -8.164 11.891 -0.933 1 96.62 73 VAL B O 1
ATOM 1474 N N . PHE B 1 74 ? -6.777 13.32 -1.871 1 97.75 74 PHE B N 1
ATOM 1475 C CA . PHE B 1 74 ? -5.984 12.383 -2.656 1 97.75 74 PHE B CA 1
ATOM 1476 C C . PHE B 1 74 ? -4.559 12.297 -2.125 1 97.75 74 PHE B C 1
ATOM 1478 O O . PHE B 1 74 ? -3.885 13.32 -1.977 1 97.75 74 PHE B O 1
ATOM 1485 N N . VAL B 1 75 ? -4.086 11.117 -1.721 1 98 75 VAL B N 1
ATOM 1486 C CA . VAL B 1 75 ? -2.734 10.922 -1.207 1 98 75 VAL B CA 1
ATOM 1487 C C . VAL B 1 75 ? -1.979 9.938 -2.098 1 98 75 VAL B C 1
ATOM 1489 O O . VAL B 1 75 ? -2.508 8.883 -2.453 1 98 75 VAL B O 1
ATOM 1492 N N . GLN B 1 76 ? -0.816 10.312 -2.428 1 98.56 76 GLN B N 1
ATOM 1493 C CA . GLN B 1 76 ? 0.088 9.453 -3.188 1 98.56 76 GLN B CA 1
ATOM 1494 C C . GLN B 1 76 ? 1.474 9.414 -2.549 1 98.56 76 GLN B C 1
ATOM 1496 O O . GLN B 1 76 ? 1.993 10.445 -2.115 1 98.56 76 GLN B O 1
ATOM 1501 N N . GLY B 1 77 ? 2.078 8.258 -2.523 1 98.44 77 GLY B N 1
ATOM 1502 C CA . GLY B 1 77 ? 3.402 8.133 -1.936 1 98.44 77 GLY B CA 1
ATOM 1503 C C . GLY B 1 77 ? 3.961 6.723 -2.016 1 98.44 77 GLY B C 1
ATOM 1504 O O . GLY B 1 77 ? 3.697 6 -2.977 1 98.44 77 GLY B O 1
ATOM 1505 N N . ARG B 1 78 ? 4.801 6.414 -1.083 1 97.62 78 ARG B N 1
ATOM 1506 C CA . ARG B 1 78 ? 5.461 5.113 -1.086 1 97.62 78 ARG B CA 1
ATOM 1507 C C . ARG B 1 78 ? 5.09 4.305 0.153 1 97.62 78 ARG B C 1
ATOM 1509 O O . ARG B 1 78 ? 4.699 4.875 1.177 1 97.62 78 ARG B O 1
ATOM 1516 N N . ILE B 1 79 ? 5.223 2.982 0.025 1 97.81 79 ILE B N 1
ATOM 1517 C CA . ILE B 1 79 ? 4.93 2.057 1.113 1 97.81 79 ILE B CA 1
ATOM 1518 C C . ILE B 1 79 ? 6.234 1.536 1.713 1 97.81 79 ILE B C 1
ATOM 1520 O O . ILE B 1 79 ? 7.16 1.17 0.982 1 97.81 79 ILE B O 1
ATOM 1524 N N . GLU B 1 80 ? 6.348 1.56 2.984 1 96.69 80 GLU B N 1
ATOM 1525 C CA . GLU B 1 80 ? 7.535 1.055 3.67 1 96.69 80 GLU B CA 1
ATOM 1526 C C . GLU B 1 80 ? 7.164 0.027 4.734 1 96.69 80 GLU B C 1
ATOM 1528 O O . GLU B 1 80 ? 6.184 0.206 5.461 1 96.69 80 GLU B O 1
ATOM 1533 N N . ASN B 1 81 ? 7.91 -1.014 4.773 1 94.88 81 ASN B N 1
ATOM 1534 C CA . ASN B 1 81 ? 7.77 -1.967 5.867 1 94.88 81 ASN B CA 1
ATOM 1535 C C . ASN B 1 81 ? 8.414 -1.448 7.148 1 94.88 81 ASN B C 1
ATOM 1537 O O . ASN B 1 81 ? 9.477 -0.82 7.105 1 94.88 81 ASN B O 1
ATOM 1541 N N . THR B 1 82 ? 7.754 -1.703 8.203 1 91 82 THR B N 1
ATOM 1542 C CA . THR B 1 82 ? 8.305 -1.277 9.484 1 91 82 THR B CA 1
ATOM 1543 C C . THR B 1 82 ? 8.445 -2.463 10.438 1 91 82 THR B C 1
ATOM 1545 O O . THR B 1 82 ? 7.797 -3.496 10.242 1 91 82 THR B O 1
ATOM 1548 N N . ARG B 1 83 ? 9.5 -2.311 11.336 1 88.06 83 ARG B N 1
ATOM 1549 C CA . ARG B 1 83 ? 9.742 -3.295 12.391 1 88.06 83 ARG B CA 1
ATOM 1550 C C . ARG B 1 83 ? 9.883 -2.619 13.75 1 88.06 83 ARG B C 1
ATOM 1552 O O . ARG B 1 83 ? 10.586 -1.612 13.875 1 88.06 83 ARG B O 1
ATOM 1559 N N . PHE B 1 84 ? 9.078 -3.1 14.703 1 83.38 84 PHE B N 1
ATOM 1560 C CA . PHE B 1 84 ? 9.211 -2.498 16.031 1 83.38 84 PHE B CA 1
ATOM 1561 C C . PHE B 1 84 ? 9.023 -3.543 17.125 1 83.38 84 PHE B C 1
ATOM 1563 O O . PHE B 1 84 ? 8.438 -4.602 16.875 1 83.38 84 PHE B O 1
ATOM 1570 N N . GLU B 1 85 ? 9.75 -3.268 18.203 1 84.56 85 GLU B N 1
ATOM 1571 C CA . GLU B 1 85 ? 9.664 -4.18 19.344 1 84.56 85 GLU B CA 1
ATOM 1572 C C . GLU B 1 85 ? 8.516 -3.799 20.266 1 84.56 85 GLU B C 1
ATOM 1574 O O . GLU B 1 85 ? 8.375 -2.635 20.656 1 84.56 85 GLU B O 1
ATOM 1579 N N . LYS B 1 86 ? 7.59 -4.766 20.422 1 76 86 LYS B N 1
ATOM 1580 C CA . LYS B 1 86 ? 6.504 -4.594 21.375 1 76 86 LYS B CA 1
ATOM 1581 C C . LYS B 1 86 ? 6.473 -5.738 22.391 1 76 86 LYS B C 1
ATOM 1583 O O . LYS B 1 86 ? 6.328 -6.902 22 1 76 86 LYS B O 1
ATOM 1588 N N . ASP B 1 87 ? 6.613 -5.316 23.672 1 81.25 87 ASP B N 1
ATOM 1589 C CA . ASP B 1 87 ? 6.594 -6.289 24.766 1 81.25 87 ASP B CA 1
ATOM 1590 C C . ASP B 1 87 ? 7.617 -7.398 24.531 1 81.25 87 ASP B C 1
ATOM 1592 O O . ASP B 1 87 ? 7.312 -8.578 24.703 1 81.25 87 ASP B O 1
ATOM 1596 N N . GLY B 1 88 ? 8.773 -7.012 23.984 1 81.44 88 GLY B N 1
ATOM 1597 C CA . GLY B 1 88 ? 9.867 -7.945 23.797 1 81.44 88 GLY B CA 1
ATOM 1598 C C . GLY B 1 88 ? 9.742 -8.758 22.516 1 81.44 88 GLY B C 1
ATOM 1599 O O . GLY B 1 88 ? 10.555 -9.656 22.266 1 81.44 88 GLY B O 1
ATOM 1600 N N . LYS B 1 89 ? 8.734 -8.562 21.906 1 81.81 89 LYS B N 1
ATOM 1601 C CA . LYS B 1 89 ? 8.547 -9.266 20.656 1 81.81 89 LYS B CA 1
ATOM 1602 C C . LYS B 1 89 ? 8.625 -8.305 19.469 1 81.81 89 LYS B C 1
ATOM 1604 O O . LYS B 1 89 ? 8.195 -7.156 19.562 1 81.81 89 LYS B O 1
ATOM 1609 N N . THR B 1 90 ? 9.18 -8.812 18.406 1 85.31 90 THR B N 1
ATOM 1610 C CA . THR B 1 90 ? 9.281 -8.023 17.172 1 85.31 90 THR B CA 1
ATOM 1611 C C . THR B 1 90 ? 7.953 -8.016 16.438 1 85.31 90 THR B C 1
ATOM 1613 O O . THR B 1 90 ? 7.348 -9.07 16.219 1 85.31 90 THR B O 1
ATOM 1616 N N . GLU B 1 91 ? 7.488 -6.754 16.25 1 83.19 91 GLU B N 1
ATOM 1617 C CA . GLU B 1 91 ? 6.266 -6.613 15.469 1 83.19 91 GLU B CA 1
ATOM 1618 C C . GLU B 1 91 ? 6.543 -5.93 14.133 1 83.19 91 GLU B C 1
ATOM 1620 O O . GLU B 1 91 ? 7.406 -5.055 14.039 1 83.19 91 GLU B O 1
ATOM 1625 N N . PHE B 1 92 ? 5.844 -6.488 13.133 1 85.06 92 PHE B N 1
ATOM 1626 C CA . PHE B 1 92 ? 5.98 -5.945 11.789 1 85.06 92 PHE B CA 1
ATOM 1627 C C . PHE B 1 92 ? 4.766 -5.102 11.422 1 85.06 92 PHE B C 1
ATOM 1629 O O . PHE B 1 92 ? 3.662 -5.34 11.922 1 85.06 92 PHE B O 1
ATOM 1636 N N . GLY B 1 93 ? 5.059 -3.988 10.633 1 90.25 93 GLY B N 1
ATOM 1637 C CA . GLY B 1 93 ? 3.992 -3.119 10.164 1 90.25 93 GLY B CA 1
ATOM 1638 C C . GLY B 1 93 ? 4.27 -2.514 8.805 1 90.25 93 GLY B C 1
ATOM 1639 O O . GLY B 1 93 ? 5.176 -2.957 8.094 1 90.25 93 GLY B O 1
ATOM 1640 N N . THR B 1 94 ? 3.285 -1.653 8.352 1 95.56 94 THR B N 1
ATOM 1641 C CA . THR B 1 94 ? 3.369 -0.974 7.066 1 95.56 94 THR B CA 1
ATOM 1642 C C . THR B 1 94 ? 3.137 0.525 7.23 1 95.56 94 THR B C 1
ATOM 1644 O O . THR B 1 94 ? 2.16 0.943 7.855 1 95.56 94 THR B O 1
ATOM 1647 N N . ASP B 1 95 ? 4.086 1.287 6.723 1 96.94 95 ASP B N 1
ATOM 1648 C CA . ASP B 1 95 ? 3.908 2.736 6.699 1 96.94 95 ASP B CA 1
ATOM 1649 C C . ASP B 1 95 ? 3.521 3.221 5.305 1 96.94 95 ASP B C 1
ATOM 1651 O O . ASP B 1 95 ? 4.07 2.754 4.305 1 96.94 95 ASP B O 1
ATOM 1655 N N . PHE B 1 96 ? 2.584 4.082 5.309 1 98.38 96 PHE B N 1
ATOM 1656 C CA . PHE B 1 96 ? 2.223 4.816 4.102 1 98.38 96 PHE B CA 1
ATOM 1657 C C . PHE B 1 96 ? 2.771 6.234 4.148 1 98.38 96 PHE B C 1
ATOM 1659 O O . PHE B 1 96 ? 2.238 7.09 4.859 1 98.38 96 PHE B O 1
ATOM 1666 N N . ILE B 1 97 ? 3.807 6.449 3.352 1 98.06 97 ILE B N 1
ATOM 1667 C CA . ILE B 1 97 ? 4.48 7.746 3.375 1 98.06 97 ILE B CA 1
ATOM 1668 C C . ILE B 1 97 ? 3.984 8.602 2.213 1 98.06 97 ILE B C 1
ATOM 1670 O O . ILE B 1 97 ? 4.262 8.305 1.049 1 98.06 97 ILE B O 1
ATOM 1674 N N . ALA B 1 98 ? 3.332 9.68 2.586 1 98.38 98 ALA B N 1
ATOM 1675 C CA . ALA B 1 98 ? 2.795 10.57 1.561 1 98.38 98 ALA B CA 1
ATOM 1676 C C . ALA B 1 98 ? 3.891 11.453 0.976 1 98.38 98 ALA B C 1
ATOM 1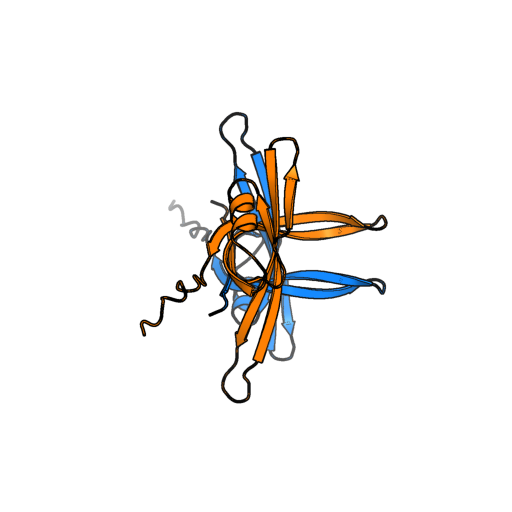678 O O . ALA B 1 98 ? 4.633 12.102 1.716 1 98.38 98 ALA B O 1
ATOM 1679 N N . GLU B 1 99 ? 3.912 11.5 -0.312 1 97.25 99 GLU B N 1
ATOM 1680 C CA . GLU B 1 99 ? 4.82 12.383 -1.035 1 97.25 99 GLU B CA 1
ATOM 1681 C C . GLU B 1 99 ? 4.055 13.477 -1.771 1 97.25 99 GLU B C 1
ATOM 1683 O O . GLU B 1 99 ? 4.625 14.516 -2.115 1 97.25 99 GLU B O 1
ATOM 1688 N N . LYS B 1 100 ? 2.797 13.18 -2.043 1 97.38 100 LYS B N 1
ATOM 1689 C CA . LYS B 1 100 ? 1.872 14.133 -2.643 1 97.38 100 LYS B CA 1
ATOM 1690 C C . LYS B 1 100 ? 0.499 14.062 -1.98 1 97.38 100 LYS B C 1
ATOM 1692 O O . LYS B 1 100 ? -0.036 12.969 -1.768 1 97.38 100 LYS B O 1
ATOM 1697 N N . ILE B 1 101 ? -0.018 15.188 -1.714 1 96.75 101 ILE B N 1
ATOM 1698 C CA . ILE B 1 101 ? -1.354 15.297 -1.14 1 96.75 101 ILE B CA 1
ATOM 1699 C C . ILE B 1 101 ? -2.156 16.359 -1.889 1 96.75 101 ILE B C 1
ATOM 1701 O O . ILE B 1 101 ? -1.713 17.5 -2.023 1 96.75 101 ILE B O 1
ATOM 1705 N N . ASP B 1 102 ? -3.258 15.969 -2.404 1 95.19 102 ASP B N 1
ATOM 1706 C CA . ASP B 1 102 ? -4.191 16.906 -3.014 1 95.19 102 ASP B CA 1
ATOM 1707 C C . ASP B 1 102 ? -5.453 17.062 -2.168 1 95.19 102 ASP B C 1
ATOM 1709 O O . ASP B 1 102 ? -6.102 16.062 -1.834 1 95.19 102 ASP B O 1
ATOM 1713 N N . TYR B 1 103 ? -5.824 18.172 -1.871 1 89.69 103 TYR B N 1
ATOM 1714 C CA . TYR B 1 103 ? -7.023 18.484 -1.107 1 89.69 103 TYR B CA 1
ATOM 1715 C C . TYR B 1 103 ? -8.234 18.641 -2.025 1 89.69 103 TYR B C 1
ATOM 1717 O O . TYR B 1 103 ? -8.273 19.531 -2.869 1 89.69 103 TYR B O 1
ATOM 1725 N N . LEU B 1 104 ? -9.219 17.797 -2.025 1 86.75 104 LEU B N 1
ATOM 1726 C CA . LEU B 1 104 ? -10.273 17.719 -3.027 1 86.75 104 LEU B CA 1
ATOM 1727 C C . LEU B 1 104 ? -11.5 18.5 -2.58 1 86.75 104 LEU B C 1
ATOM 1729 O O . LEU B 1 104 ? -12.336 18.875 -3.406 1 86.75 104 LEU B O 1
ATOM 1733 N N . ASP B 1 105 ? -12.039 18.672 -1.37 1 70.19 105 ASP B N 1
ATOM 1734 C CA . ASP B 1 105 ? -13.195 19.484 -1.005 1 70.19 105 ASP B CA 1
ATOM 1735 C C . ASP B 1 105 ? -12.789 20.922 -0.701 1 70.19 105 ASP B C 1
ATOM 1737 O O . ASP B 1 105 ? -11.82 21.156 0.019 1 70.19 105 ASP B O 1
ATOM 1741 N N . THR B 1 106 ? -12.656 21.812 -1.753 1 55.28 106 THR B N 1
ATOM 1742 C CA . THR B 1 106 ? -12.648 23.234 -1.43 1 55.28 106 THR B CA 1
ATOM 1743 C C . THR B 1 106 ? -14.016 23.688 -0.932 1 55.28 106 THR B C 1
ATOM 1745 O O . THR B 1 106 ? -15.047 23.266 -1.46 1 55.28 106 THR B O 1
ATOM 1748 N N . LYS B 1 107 ? -14.43 23.578 0.197 1 50.62 107 LYS B N 1
ATOM 1749 C CA . LYS B 1 107 ? -15.625 24.375 0.44 1 50.62 107 LYS B CA 1
ATOM 1750 C C . LYS B 1 107 ? -15.633 25.625 -0.421 1 50.62 107 LYS B C 1
ATOM 1752 O O . LYS B 1 107 ? -14.617 26.328 -0.525 1 50.62 107 LYS B O 1
ATOM 1757 N N . ALA B 1 108 ? -16.422 25.719 -1.532 1 47.47 108 ALA B N 1
ATOM 1758 C CA . ALA B 1 108 ? -16.75 27.016 -2.125 1 47.47 108 ALA B CA 1
ATOM 1759 C C . ALA B 1 108 ? -16.906 28.078 -1.048 1 47.47 108 ALA B C 1
ATOM 1761 O O . ALA B 1 108 ? -17.484 27.828 0.007 1 47.47 108 ALA B O 1
ATOM 1762 N N . PRO 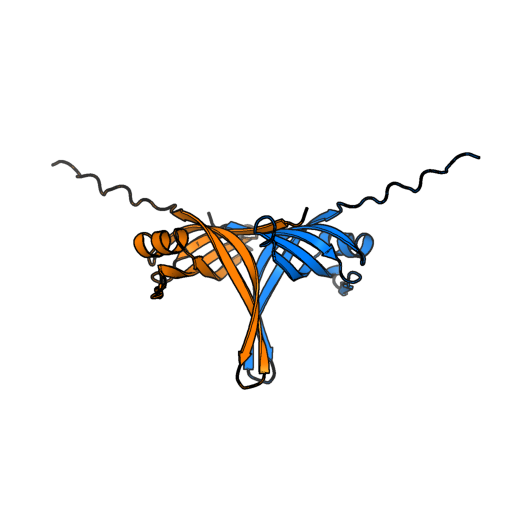B 1 109 ? -16.078 29.094 -0.982 1 42.03 109 PRO B N 1
ATOM 1763 C CA . PRO B 1 109 ? -16.516 30.188 -0.112 1 42.03 109 PRO B CA 1
ATOM 1764 C C . PRO B 1 109 ? -18.031 30.328 -0.077 1 42.03 109 PRO B C 1
ATOM 1766 O O . PRO B 1 109 ? -18.703 30.094 -1.086 1 42.03 109 PRO B O 1
ATOM 1769 N N . GLU B 1 110 ? -18.703 29.938 1.026 1 40 110 GLU B N 1
ATOM 1770 C CA . GLU B 1 110 ? -20.062 30.484 1.101 1 40 110 GLU B CA 1
ATOM 1771 C C . GLU B 1 110 ? -20.172 31.797 0.341 1 40 110 GLU B C 1
ATOM 1773 O O . GLU B 1 110 ? -19.562 32.812 0.734 1 40 110 GLU B O 1
ATOM 1778 N N . GLY B 1 111 ? -19.953 31.875 -0.898 1 39.56 111 GLY B N 1
ATOM 1779 C CA . GLY B 1 111 ? -20.469 33.125 -1.449 1 39.56 111 GLY B CA 1
ATOM 1780 C C . GLY B 1 111 ? -21.703 33.625 -0.729 1 39.56 111 GLY B C 1
ATOM 1781 O O . GLY B 1 111 ? -22.422 32.844 -0.109 1 39.56 111 GLY B O 1
ATOM 1782 N N . GLN B 1 112 ? -21.75 35.062 -0.306 1 38.84 112 GLN B N 1
ATOM 1783 C CA . GLN B 1 112 ? -22.734 36.062 0.073 1 38.84 112 GLN B CA 1
ATOM 1784 C C . GLN B 1 112 ? -24.031 35.875 -0.731 1 38.84 112 GLN B C 1
ATOM 1786 O O . GLN B 1 112 ? -24.016 35.969 -1.96 1 38.84 112 GLN B O 1
ATOM 1791 N N . GLN B 1 113 ? -24.969 35.062 -0.465 1 36.09 113 GLN B N 1
ATOM 1792 C CA . GLN B 1 113 ? -26.328 35.438 -0.824 1 36.09 113 GLN B CA 1
ATOM 1793 C C . GLN B 1 113 ? -26.547 36.938 -0.646 1 36.09 113 GLN B C 1
ATOM 1795 O O . GLN B 1 113 ? -26.375 37.469 0.454 1 36.09 113 GLN B O 1
ATOM 1800 N N . GLN B 1 114 ? -26.359 37.938 -1.65 1 32.41 114 GLN B N 1
ATOM 1801 C CA . GLN B 1 114 ? -27.109 39.188 -1.716 1 32.41 114 GLN B CA 1
ATOM 1802 C C . GLN B 1 114 ? -28.547 39 -1.25 1 32.41 114 GLN B C 1
ATOM 1804 O O . GLN B 1 114 ? -29.25 38.125 -1.747 1 32.41 114 GLN B O 1
ATOM 1809 N N . GLY B 1 115 ? -28.953 39.875 -0.203 1 28.8 115 GLY B N 1
ATOM 1810 C CA . GLY B 1 115 ? -30.172 40.656 -0.186 1 28.8 115 GLY B CA 1
ATOM 1811 C C . GLY B 1 115 ? -30.375 41.469 -1.451 1 28.8 115 GLY B C 1
ATOM 1812 O O . GLY B 1 115 ? -29.422 41.812 -2.146 1 28.8 115 GLY B O 1
#

Nearest PDB structures (foldseek):
  3afp-assembly1_B-2  TM=8.144E-01  e=9.201E-09  Mycobacterium leprae TN
  2pnh-assembly1_A  TM=8.299E-01  e=9.884E-08  Escherichia coli K-12
  4apv-assembly1_A-2  TM=8.131E-01  e=7.202E-08  Klebsiella pneumoniae
  1txy-assembly1_A  TM=8.237E-01  e=4.107E-07  Escherichia coli
  2pnh-assembly1_B  TM=7.974E-01  e=4.330E-07  Escherichia coli K-12

Organism: NCBI:txid1198232